Protein AF-A0A7R9WRL8-F1 (afdb_monomer_lite)

Organism: NCBI:txid1486917

Sequence (219 aa):
EHFKKKSDHSASSNGTKSRSLVPKNASTKFIIVFFVMLACMMLVVNLAMLQPLEHALGLQPSSSSQKQQQQQQEQQKHVSRMTEEEGREHIKSIFKDADVELTAEMMDELPTWEQIQTIVGDGPRIYGLDRCQAFQDSVPPIERMLGSAGMFNTGTNLVTHLLKRNCEIPERRAKYGEGATKEQYGMRWQVPWGKHTPAKFRLQHHTEKASAIKKEYLM

pLDDT: mean 84.38, std 14.98, range [40.81, 97.81]

Foldseek 3Di:
DDDDDDDDDDDDDDDDDDDDDDPPDPPVVVVVVVVVVVVVVVVVVVVVVVVVVCVVVVVDPPPVNVVVVVVVVVVVVVVVVVVQLVQCVVVVVVCVVVVHDADPVNSVVDGGPVVVCVPPNPDDDDPCPVVPVVLPVVPDLQLAADAAADAPPPCSQVVLVCCLVPDFRVVLCVVPDDPDHSVSRRRDHHQQQGRNDDPVCLLVHGDPVNPPRDSVSDD

Radius of gyration: 32.67 Å; chains: 1; bounding box: 80×49×71 Å

Structure (mmCIF, N/CA/C/O backbone):
data_AF-A0A7R9WRL8-F1
#
_entry.id   AF-A0A7R9WRL8-F1
#
loop_
_atom_site.group_PDB
_atom_site.id
_atom_site.type_symbol
_atom_site.label_atom_id
_atom_site.label_alt_id
_atom_site.label_comp_id
_atom_site.label_asym_id
_atom_site.label_entity_id
_atom_site.label_seq_id
_atom_site.pdbx_PDB_ins_code
_atom_site.Cartn_x
_atom_site.Cartn_y
_atom_site.Cartn_z
_atom_site.occupancy
_atom_site.B_iso_or_equiv
_atom_site.auth_seq_id
_atom_site.auth_comp_id
_atom_site.auth_asym_id
_atom_site.auth_atom_id
_atom_site.pdbx_PDB_model_num
ATOM 1 N N . GLU A 1 1 ? 30.457 34.041 -21.728 1.00 46.97 1 GLU A N 1
ATOM 2 C CA . GLU A 1 1 ? 29.506 33.982 -22.861 1.00 46.97 1 GLU A CA 1
ATOM 3 C C . GLU A 1 1 ? 28.259 33.230 -22.394 1.00 46.97 1 GLU A C 1
ATOM 5 O O . GLU A 1 1 ? 28.281 32.023 -22.254 1.00 46.97 1 GLU A O 1
ATOM 10 N N . HIS A 1 2 ? 27.310 33.871 -21.717 1.00 48.16 2 HIS A N 1
ATOM 11 C CA . HIS A 1 2 ? 26.178 34.610 -22.286 1.00 48.16 2 HIS A CA 1
ATOM 12 C C . HIS A 1 2 ? 25.415 33.844 -23.378 1.00 48.16 2 HIS A C 1
ATOM 14 O O . HIS A 1 2 ? 25.746 33.964 -24.544 1.00 48.16 2 HIS A O 1
ATOM 20 N N . PHE A 1 3 ? 24.332 33.155 -22.998 1.00 48.41 3 PHE A N 1
ATOM 21 C CA . PHE A 1 3 ? 23.069 33.273 -23.732 1.00 48.41 3 PHE A CA 1
ATOM 22 C C . PHE A 1 3 ? 21.874 33.048 -22.797 1.00 48.41 3 PHE A C 1
ATOM 24 O O . PHE A 1 3 ? 21.595 31.955 -22.313 1.00 48.41 3 PHE A O 1
ATOM 31 N N . LYS A 1 4 ? 21.195 34.159 -22.516 1.00 54.44 4 LYS A N 1
ATOM 32 C CA . LYS A 1 4 ? 19.939 34.291 -21.785 1.00 54.44 4 LYS A CA 1
ATOM 33 C C . LYS A 1 4 ? 18.879 34.528 -22.858 1.00 54.44 4 LYS A C 1
ATOM 35 O O . LYS A 1 4 ? 19.004 35.493 -23.605 1.00 54.44 4 LYS A O 1
ATOM 40 N N . LYS A 1 5 ? 17.846 33.689 -22.951 1.00 55.25 5 LYS A N 1
ATOM 41 C CA . LYS A 1 5 ? 16.652 34.006 -23.747 1.00 55.25 5 LYS A CA 1
ATOM 42 C C . LYS A 1 5 ? 15.402 33.571 -22.989 1.00 55.25 5 LYS A C 1
ATOM 44 O O . LYS A 1 5 ? 14.999 32.416 -23.019 1.00 55.25 5 LYS A O 1
ATOM 49 N N . LYS A 1 6 ? 14.846 34.536 -22.253 1.00 51.19 6 LYS A N 1
ATOM 50 C CA . 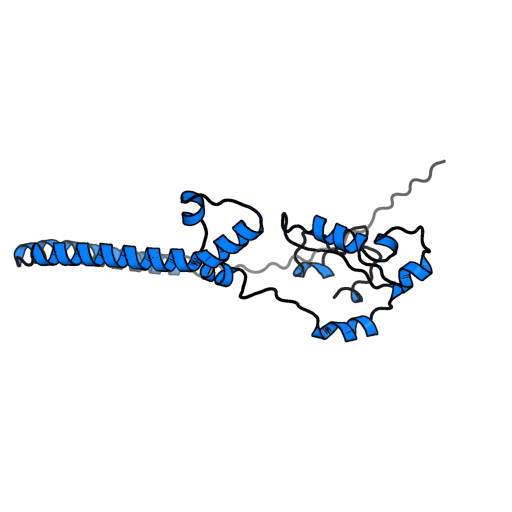LYS A 1 6 ? 13.420 34.608 -21.929 1.00 51.19 6 LYS A CA 1
ATOM 51 C C . LYS A 1 6 ? 12.693 35.021 -23.210 1.00 51.19 6 LYS A C 1
ATOM 53 O O . LYS A 1 6 ? 13.152 35.948 -23.876 1.00 51.19 6 LYS A O 1
ATOM 58 N N . SER A 1 7 ? 11.568 34.389 -23.511 1.00 56.84 7 SER A N 1
ATOM 59 C CA . SER A 1 7 ? 10.537 34.982 -24.360 1.00 56.84 7 SER A CA 1
ATOM 60 C C . SER A 1 7 ? 9.171 34.644 -23.783 1.00 56.84 7 SER A C 1
ATOM 62 O O . SER A 1 7 ? 8.830 33.472 -23.625 1.00 56.84 7 SER A O 1
ATOM 64 N N . ASP A 1 8 ? 8.460 35.712 -23.450 1.00 57.41 8 ASP A N 1
ATOM 65 C CA . ASP A 1 8 ? 7.069 35.777 -23.029 1.00 57.41 8 ASP A CA 1
ATOM 66 C C . ASP A 1 8 ? 6.099 35.536 -24.209 1.00 57.41 8 ASP A C 1
ATOM 68 O O . ASP A 1 8 ? 6.524 35.336 -25.348 1.00 57.41 8 ASP A O 1
ATOM 72 N N . HIS A 1 9 ? 4.799 35.651 -23.902 1.00 42.88 9 HIS A N 1
ATOM 73 C CA . HIS A 1 9 ? 3.587 35.416 -24.710 1.00 42.88 9 HIS A CA 1
ATOM 74 C C . HIS A 1 9 ? 3.067 33.969 -24.618 1.00 42.88 9 HIS A C 1
ATOM 76 O O . HIS A 1 9 ? 3.809 33.014 -24.765 1.00 42.88 9 HIS A O 1
ATOM 82 N N . SER A 1 10 ? 1.794 33.699 -24.333 1.00 48.06 10 SER A N 1
ATOM 83 C CA . SER A 1 10 ? 0.589 34.408 -24.749 1.00 48.06 10 SER A CA 1
ATOM 84 C C . SER A 1 10 ? -0.550 34.192 -23.745 1.00 48.06 10 SER A C 1
ATOM 86 O O . SER A 1 10 ? -0.727 33.104 -23.197 1.00 48.06 10 SER A O 1
ATOM 88 N N . ALA A 1 11 ? -1.327 35.253 -23.542 1.00 48.84 11 ALA A N 1
ATOM 89 C CA . ALA A 1 11 ? -2.620 35.239 -22.886 1.00 48.84 11 ALA A CA 1
ATOM 90 C C . ALA A 1 11 ? -3.639 34.438 -23.716 1.00 48.84 11 ALA A C 1
ATOM 92 O O . ALA A 1 11 ? -3.704 34.578 -24.936 1.00 48.84 11 ALA A O 1
ATOM 93 N N . SER A 1 12 ? -4.481 33.647 -23.050 1.00 48.25 12 SER A N 1
ATOM 94 C CA . SER A 1 12 ? -5.697 33.095 -23.648 1.00 48.25 12 SER A CA 1
ATOM 95 C C . SER A 1 12 ? -6.885 33.304 -22.717 1.00 48.25 12 SER A C 1
ATOM 97 O O . SER A 1 12 ? -6.787 33.213 -21.494 1.00 48.25 12 SER A O 1
ATOM 99 N N . SER A 1 13 ? -7.977 33.682 -23.361 1.00 46.12 13 SER A N 1
ATOM 100 C CA . SER A 1 13 ? -9.161 34.376 -22.888 1.00 46.12 13 SER A CA 1
ATOM 101 C C . SER A 1 13 ? -10.143 33.530 -22.081 1.00 46.12 13 SER A C 1
ATOM 103 O O . SER A 1 13 ? -10.464 32.405 -22.451 1.00 46.12 13 SER A O 1
ATOM 105 N N . ASN A 1 14 ? -10.710 34.178 -21.061 1.00 44.25 14 ASN A N 1
ATOM 106 C CA . ASN A 1 14 ? -12.135 34.263 -20.717 1.00 44.25 14 ASN A CA 1
ATOM 107 C C . ASN A 1 14 ? -13.061 33.097 -21.108 1.00 44.25 14 ASN A C 1
ATOM 109 O O . ASN A 1 14 ? -13.450 32.933 -22.261 1.00 44.25 14 ASN A O 1
ATOM 113 N N . GLY A 1 15 ? -13.564 32.418 -20.076 1.00 40.81 15 GLY A N 1
ATOM 114 C CA . GLY A 1 15 ? -14.696 31.496 -20.153 1.00 40.81 15 GLY A CA 1
ATOM 115 C C . GLY A 1 15 ? -15.457 31.430 -18.829 1.00 40.81 15 GLY A C 1
ATOM 116 O O . GLY A 1 15 ? -15.646 30.352 -18.270 1.00 40.81 15 GLY A O 1
ATOM 117 N N . THR A 1 16 ? -15.855 32.580 -18.286 1.00 44.59 16 THR A N 1
ATOM 118 C CA . THR A 1 16 ? -16.633 32.682 -17.044 1.00 44.59 16 THR A CA 1
ATOM 119 C C . THR A 1 16 ? -18.069 32.209 -17.296 1.00 44.59 16 THR A C 1
ATOM 121 O O . THR A 1 16 ? -18.926 32.966 -17.744 1.00 44.59 16 THR A O 1
ATOM 124 N N . LYS A 1 17 ? -18.356 30.929 -17.030 1.00 51.50 17 LYS A N 1
ATOM 125 C CA . LYS A 1 17 ? -19.733 30.418 -16.961 1.00 51.50 17 LYS A CA 1
ATOM 126 C C . LYS A 1 17 ? -20.375 30.885 -15.653 1.00 51.50 17 LYS A C 1
ATOM 128 O O . LYS A 1 17 ? -20.216 30.248 -14.614 1.00 51.50 17 LYS A O 1
ATOM 133 N N . SER A 1 18 ? -21.134 31.975 -15.724 1.00 49.03 18 SER A N 1
ATOM 134 C CA . SER A 1 18 ? -22.069 32.394 -14.678 1.00 49.03 18 SER A CA 1
ATOM 135 C C . SER A 1 18 ? -23.151 31.326 -14.488 1.00 49.03 18 SER A C 1
ATOM 137 O O . SER A 1 18 ? -24.123 31.257 -15.239 1.00 49.03 18 SER A O 1
ATOM 139 N N . ARG A 1 19 ? -22.980 30.460 -13.483 1.00 50.03 19 ARG A N 1
ATOM 140 C CA . ARG A 1 19 ? -24.066 29.625 -12.961 1.00 50.03 19 ARG A CA 1
ATOM 141 C C . ARG A 1 19 ? -24.971 30.504 -12.102 1.00 50.03 19 ARG A C 1
ATOM 143 O O . ARG A 1 19 ? -24.583 30.943 -11.027 1.00 50.03 19 ARG A O 1
ATOM 150 N N . SER A 1 20 ? -26.178 30.731 -12.609 1.00 50.38 20 SER A N 1
ATOM 151 C CA . SER A 1 20 ? -27.335 31.229 -11.868 1.00 50.38 20 SER A CA 1
ATOM 152 C C . SER A 1 20 ? -27.534 30.397 -10.592 1.00 50.38 20 SER A C 1
ATOM 154 O O . SER A 1 20 ? -27.943 29.236 -10.640 1.00 50.38 20 SER A O 1
ATOM 156 N N . LEU A 1 21 ? -27.189 30.986 -9.446 1.00 50.50 21 LEU A N 1
ATOM 157 C CA . LEU A 1 21 ? -27.585 30.509 -8.127 1.00 50.50 21 LEU A CA 1
ATOM 158 C C . LEU A 1 21 ? -29.021 30.971 -7.906 1.00 50.50 21 LEU A C 1
ATOM 160 O O . LEU A 1 21 ? -29.264 32.125 -7.571 1.00 50.50 21 LEU A O 1
ATOM 164 N N . VAL A 1 22 ? -29.977 30.074 -8.128 1.00 55.06 22 VAL A N 1
ATOM 165 C CA . VAL A 1 22 ? -31.355 30.277 -7.683 1.00 55.06 22 VAL A CA 1
ATOM 166 C C . VAL A 1 22 ? -31.378 30.051 -6.163 1.00 55.06 22 VAL A C 1
ATOM 168 O O . VAL A 1 22 ? -31.132 28.918 -5.737 1.00 55.06 22 VAL A O 1
ATOM 171 N N . PRO A 1 23 ? -31.671 31.062 -5.321 1.00 54.72 23 PRO A N 1
ATOM 172 C CA . PRO A 1 23 ? -31.839 30.861 -3.888 1.00 54.72 23 PRO A CA 1
ATOM 173 C C . PRO A 1 23 ? -33.187 30.176 -3.641 1.00 54.72 23 PRO A C 1
ATOM 175 O O . PRO A 1 23 ? -34.214 30.810 -3.417 1.00 54.72 23 PRO A O 1
ATOM 178 N N . LYS A 1 24 ? -33.199 28.846 -3.721 1.00 59.94 24 LYS A N 1
ATOM 179 C CA . LYS A 1 24 ? -34.340 28.030 -3.312 1.00 59.94 24 LYS A CA 1
ATOM 180 C C . LYS A 1 24 ? -34.192 27.666 -1.831 1.00 59.94 24 LYS A C 1
ATOM 182 O O . LYS A 1 24 ? -33.264 26.962 -1.442 1.00 59.94 24 LYS A O 1
ATOM 187 N N . ASN A 1 25 ? -35.184 28.085 -1.043 1.00 61.09 25 ASN A N 1
ATOM 188 C CA . ASN A 1 25 ? -35.667 27.380 0.154 1.00 61.09 25 ASN A CA 1
ATOM 189 C C . ASN A 1 25 ? -35.013 27.715 1.511 1.00 61.09 25 ASN A C 1
ATOM 191 O O . ASN A 1 25 ? -34.886 26.833 2.360 1.00 61.09 25 ASN A O 1
ATOM 195 N N . ALA A 1 26 ? -34.662 28.977 1.779 1.00 60.22 26 ALA A N 1
ATOM 196 C CA . ALA A 1 26 ? -34.347 29.393 3.156 1.00 60.22 26 ALA A CA 1
ATOM 197 C C . ALA A 1 26 ? -35.594 29.369 4.072 1.00 60.22 26 ALA A C 1
ATOM 199 O O . ALA A 1 26 ? -35.508 28.966 5.228 1.00 60.22 26 ALA A O 1
ATOM 200 N N . SER A 1 27 ? -36.774 29.713 3.538 1.00 68.56 27 SER A N 1
ATOM 201 C CA . SER A 1 27 ? -38.023 29.794 4.315 1.00 68.56 27 SER A CA 1
ATOM 202 C C . SER A 1 27 ? -38.575 28.418 4.734 1.00 68.56 27 SER A C 1
ATOM 204 O O . SER A 1 27 ? -38.989 28.240 5.877 1.00 68.56 27 SER A O 1
ATOM 206 N N . THR A 1 28 ? -38.488 27.398 3.873 1.00 70.31 28 THR A N 1
ATOM 207 C CA . THR A 1 28 ? -39.015 26.052 4.174 1.00 70.31 28 THR A CA 1
ATOM 208 C C . THR A 1 28 ? -38.240 25.345 5.289 1.00 70.31 28 THR A C 1
ATOM 210 O O . THR A 1 28 ? -38.829 24.622 6.088 1.00 70.31 28 THR A O 1
ATOM 213 N N . LYS A 1 29 ? -36.924 25.582 5.395 1.00 77.56 29 LYS A N 1
ATOM 214 C CA . LYS A 1 29 ? -36.101 25.003 6.470 1.00 77.56 29 LYS A CA 1
ATOM 215 C C . LYS A 1 29 ? -36.475 25.560 7.845 1.00 77.56 29 LYS A C 1
ATOM 217 O O . LYS A 1 29 ? -36.471 24.813 8.816 1.00 77.56 29 LYS A O 1
ATOM 222 N N . PHE A 1 30 ? -36.847 26.837 7.917 1.00 81.62 30 PHE A N 1
ATOM 223 C CA . PHE A 1 30 ? -37.228 27.483 9.174 1.00 81.62 30 PHE A CA 1
ATOM 224 C C . PHE A 1 30 ? -38.549 26.931 9.726 1.00 81.62 30 PHE A C 1
ATOM 226 O O . PHE A 1 30 ? -38.667 26.674 10.921 1.00 81.62 30 PHE A O 1
ATOM 233 N N . ILE A 1 31 ? -39.512 26.670 8.837 1.00 84.62 31 ILE A N 1
ATOM 234 C CA . ILE A 1 31 ? -40.813 26.097 9.200 1.00 84.62 31 ILE A CA 1
ATOM 235 C C . ILE A 1 31 ? -40.644 24.678 9.764 1.00 84.62 31 ILE A C 1
ATOM 237 O O . ILE A 1 31 ? -41.202 24.368 10.813 1.00 84.62 31 ILE A O 1
ATOM 241 N N . ILE A 1 32 ? -39.826 23.832 9.127 1.00 86.69 32 ILE A N 1
ATOM 242 C CA . ILE A 1 32 ? -39.592 22.455 9.597 1.00 86.69 32 ILE A CA 1
ATOM 243 C C . ILE A 1 32 ? -38.929 22.448 10.982 1.00 86.69 32 ILE A C 1
ATOM 245 O O . ILE A 1 32 ? -39.381 21.725 11.867 1.00 86.69 32 ILE A O 1
ATOM 249 N N . VAL A 1 33 ? -37.903 23.277 11.203 1.00 88.50 33 VAL A N 1
ATOM 250 C CA . VAL A 1 33 ? -37.220 23.360 12.508 1.00 88.50 33 VAL A CA 1
ATOM 251 C C . VAL A 1 33 ? -38.177 23.831 13.606 1.00 88.50 33 VAL A C 1
ATOM 253 O O . VAL A 1 33 ? -38.160 23.279 14.705 1.00 88.50 33 VAL A O 1
ATOM 256 N N . PHE A 1 34 ? -39.053 24.794 13.310 1.00 91.88 34 PHE A N 1
ATOM 257 C CA . PHE A 1 34 ? -40.043 25.277 14.271 1.00 91.88 34 PHE A CA 1
ATOM 258 C C . PHE A 1 34 ? -41.031 24.180 14.695 1.00 91.88 34 PHE A C 1
ATOM 260 O O . PHE A 1 34 ? -41.256 23.993 15.890 1.00 91.88 34 PHE A O 1
ATOM 267 N N . PHE A 1 35 ? -41.570 23.403 13.748 1.00 93.25 35 PHE A N 1
ATOM 268 C CA . PHE A 1 35 ? -42.486 22.303 14.075 1.00 93.25 35 PHE A CA 1
ATOM 269 C C . PHE A 1 35 ? -41.808 21.172 14.856 1.00 93.25 35 PHE A C 1
ATOM 271 O O . PHE A 1 35 ? -42.419 20.631 15.775 1.00 93.25 35 PHE A O 1
ATOM 278 N N . VAL A 1 36 ? -40.546 20.847 14.553 1.00 93.88 36 VAL A N 1
ATOM 279 C CA . VAL A 1 36 ? -39.781 19.850 15.324 1.00 93.88 36 VAL A CA 1
ATOM 280 C C . VAL A 1 36 ? -39.561 20.326 16.762 1.00 93.88 36 VAL A C 1
ATOM 282 O O . VAL A 1 36 ? -39.787 19.565 17.698 1.00 93.88 36 VAL A O 1
ATOM 285 N N . MET A 1 37 ? -39.196 21.595 16.960 1.00 93.69 37 MET A N 1
ATOM 286 C CA . MET A 1 37 ? -39.016 22.165 18.301 1.00 93.69 37 MET A CA 1
ATOM 287 C C . MET A 1 37 ? -40.327 22.205 19.094 1.00 93.69 37 MET A C 1
ATOM 289 O O . MET A 1 37 ? -40.334 21.874 20.279 1.00 93.69 37 MET A O 1
ATOM 293 N N . LEU A 1 38 ? -41.442 22.559 18.445 1.00 95.00 38 LEU A N 1
ATOM 294 C CA . LEU A 1 38 ? -42.766 22.560 19.068 1.00 95.00 38 LEU A CA 1
ATOM 295 C C . LEU A 1 38 ? -43.202 21.141 19.468 1.00 95.00 38 LEU A C 1
ATOM 297 O O . LEU A 1 38 ? -43.709 20.941 20.571 1.00 95.00 38 LEU A O 1
ATOM 301 N N . ALA A 1 39 ? -42.965 20.152 18.602 1.00 94.94 39 ALA A N 1
ATOM 302 C CA . ALA A 1 39 ? -43.247 18.751 18.896 1.00 94.94 39 ALA A CA 1
ATOM 303 C C . ALA A 1 39 ? -42.402 18.246 20.075 1.00 94.94 39 ALA A C 1
ATOM 305 O O . ALA A 1 39 ? -42.955 17.645 20.992 1.00 94.94 39 ALA A O 1
ATOM 306 N N . CYS A 1 40 ? -41.100 18.555 20.110 1.00 93.75 40 CYS A N 1
ATOM 307 C CA . CYS A 1 40 ? -40.235 18.221 21.244 1.00 93.75 40 CYS A CA 1
ATOM 308 C C . CYS A 1 40 ? -40.711 18.878 22.547 1.00 93.75 40 CYS A C 1
ATOM 310 O O . CYS A 1 40 ? -40.769 18.207 23.572 1.00 93.75 40 CYS A O 1
ATOM 312 N N . MET A 1 41 ? -41.104 20.155 22.515 1.00 94.06 41 MET A N 1
ATOM 313 C CA . MET A 1 41 ? -41.663 20.855 23.680 1.00 94.06 41 MET A CA 1
ATOM 314 C C . MET A 1 41 ? -42.934 20.173 24.199 1.00 94.06 41 MET A C 1
ATOM 316 O O . MET A 1 41 ? -43.037 19.906 25.393 1.00 94.06 41 MET A O 1
ATOM 320 N N . MET A 1 42 ? -43.871 19.824 23.314 1.00 92.44 42 MET A N 1
ATOM 321 C CA . MET A 1 42 ? -45.090 19.102 23.701 1.00 92.44 42 MET A CA 1
ATOM 322 C C . MET A 1 42 ? -44.783 17.717 24.283 1.00 92.44 42 MET A C 1
ATOM 324 O O . MET A 1 42 ? -45.440 17.286 25.227 1.00 92.44 42 MET A O 1
ATOM 328 N N . LEU A 1 43 ? -43.769 17.028 23.759 1.00 91.88 43 LEU A N 1
ATOM 329 C CA . LEU A 1 43 ? -43.342 15.720 24.255 1.00 91.88 43 LEU A CA 1
ATOM 330 C C . LEU A 1 43 ? -42.728 15.828 25.658 1.00 91.88 43 LEU A C 1
ATOM 332 O O . LEU A 1 43 ? -43.073 15.041 26.534 1.00 91.88 43 LEU A O 1
ATOM 336 N N . VAL A 1 44 ? -41.897 16.848 25.902 1.00 90.88 44 VAL A N 1
ATOM 337 C CA . VAL A 1 44 ? -41.320 17.134 27.226 1.00 90.88 44 VAL A CA 1
ATOM 338 C C . VAL A 1 44 ? -42.404 17.517 28.234 1.00 90.88 44 VAL A C 1
ATOM 340 O O . VAL A 1 44 ? -42.386 17.014 29.353 1.00 90.88 44 VAL A O 1
ATOM 343 N N . VAL A 1 45 ? -43.376 18.350 27.849 1.00 90.75 45 VAL A N 1
ATOM 344 C CA . VAL A 1 45 ? -44.496 18.731 28.728 1.00 90.75 45 VAL A CA 1
ATOM 345 C C . VAL A 1 45 ? -45.377 17.524 29.058 1.00 90.75 45 VAL A C 1
ATOM 347 O O . VAL A 1 45 ? -45.724 17.330 30.221 1.00 90.75 45 VAL A O 1
ATOM 350 N N . ASN A 1 46 ? -45.691 16.677 28.073 1.00 85.75 46 ASN A N 1
ATOM 351 C CA . ASN A 1 46 ? -46.445 15.445 28.312 1.00 85.75 46 ASN A CA 1
ATOM 352 C C . ASN A 1 46 ? -45.679 14.470 29.221 1.00 85.75 46 ASN A C 1
ATOM 354 O O . ASN A 1 46 ? -46.273 13.915 30.139 1.00 85.75 46 ASN A O 1
ATOM 358 N N . LEU A 1 47 ? -44.365 14.302 29.030 1.00 84.44 47 LEU A N 1
ATOM 359 C CA . LEU A 1 47 ? -43.525 13.482 29.913 1.00 84.44 47 LEU A CA 1
ATOM 360 C C . LEU A 1 47 ? -43.479 14.040 31.344 1.00 84.44 47 LEU A C 1
ATOM 362 O O . LEU A 1 47 ? -43.634 13.284 32.300 1.00 84.44 47 LEU A O 1
ATOM 366 N N . ALA A 1 48 ? -43.336 15.358 31.502 1.00 84.00 48 ALA A N 1
ATOM 367 C CA . ALA A 1 48 ? -43.325 16.012 32.811 1.00 84.00 48 ALA A CA 1
ATOM 368 C C . ALA A 1 48 ? -44.678 15.909 33.538 1.00 84.00 48 ALA A C 1
ATOM 370 O O . ALA A 1 48 ? -44.713 15.844 34.763 1.00 84.00 48 ALA A O 1
ATOM 371 N N . MET A 1 49 ? -45.790 15.852 32.797 1.00 81.94 49 MET A N 1
ATOM 372 C CA . MET A 1 49 ? -47.132 15.626 33.351 1.00 81.94 49 MET A CA 1
ATOM 373 C C . MET A 1 49 ? -47.386 14.164 33.750 1.00 81.94 49 MET A C 1
ATOM 375 O O . MET A 1 49 ? -48.249 13.908 34.588 1.00 81.94 49 MET A O 1
ATOM 379 N N . LEU A 1 50 ? -46.642 13.204 33.192 1.00 75.56 50 LEU A N 1
ATOM 380 C CA . LEU A 1 50 ? -46.791 11.781 33.518 1.00 75.56 50 LEU A CA 1
ATOM 381 C C . LEU A 1 50 ? -46.067 11.388 34.817 1.00 75.56 50 LEU A C 1
ATOM 383 O O . LEU A 1 50 ? -46.569 10.536 35.548 1.00 75.56 50 LEU A O 1
ATOM 387 N N . GLN A 1 51 ? -44.952 12.042 35.164 1.00 69.81 51 GLN A N 1
ATOM 388 C CA . GLN A 1 51 ? -44.181 11.704 36.374 1.00 69.81 51 GLN A CA 1
ATOM 389 C C . GLN A 1 51 ? -44.973 11.836 37.698 1.00 69.81 51 GLN A C 1
ATOM 391 O O . GLN A 1 51 ? -44.863 10.948 38.547 1.00 69.81 51 GLN A O 1
ATOM 396 N N . PRO A 1 52 ? -45.809 12.874 37.916 1.00 74.94 52 PRO A N 1
ATOM 397 C CA . PRO A 1 52 ? -46.643 12.967 39.117 1.00 74.94 52 PRO A CA 1
ATOM 398 C C . PRO A 1 52 ? -47.747 11.902 39.165 1.00 74.94 52 PRO A C 1
ATOM 400 O O . PRO A 1 52 ? -48.158 11.496 40.253 1.00 74.94 52 PRO A O 1
ATOM 403 N N . LEU A 1 53 ? -48.221 11.440 38.001 1.00 68.31 53 LEU A N 1
ATOM 404 C CA . LEU A 1 53 ? -49.284 10.441 37.896 1.00 68.31 53 LEU A CA 1
ATOM 405 C C . LEU A 1 53 ? -48.790 9.054 38.335 1.00 68.31 53 LEU A C 1
ATOM 407 O O . LEU A 1 53 ? -49.495 8.351 39.055 1.00 68.31 53 LEU A O 1
ATOM 411 N N . GLU A 1 54 ? -47.555 8.691 37.977 1.00 67.56 54 GLU A N 1
ATOM 412 C CA . GLU A 1 54 ? -46.910 7.453 38.442 1.00 67.56 54 GLU A CA 1
ATOM 413 C C . GLU A 1 54 ? -46.726 7.444 39.966 1.00 67.56 54 GLU A C 1
ATOM 415 O O . GLU A 1 54 ? -46.967 6.429 40.626 1.00 67.56 54 GLU A O 1
ATOM 420 N N . HIS A 1 55 ? -46.382 8.600 40.542 1.00 68.69 55 HIS A N 1
ATOM 421 C CA . HIS A 1 55 ? -46.240 8.760 41.987 1.00 68.69 55 HIS A CA 1
ATOM 422 C C . HIS A 1 55 ? -47.588 8.683 42.727 1.00 68.69 55 HIS A C 1
ATOM 424 O O . HIS A 1 55 ? -47.655 8.113 43.816 1.00 68.69 55 HIS A O 1
ATOM 430 N N . ALA A 1 56 ? -48.662 9.218 42.134 1.00 75.31 56 ALA A N 1
ATOM 431 C CA . ALA A 1 56 ? -50.014 9.172 42.693 1.00 75.31 56 ALA A CA 1
ATOM 432 C C . ALA A 1 56 ? -50.652 7.772 42.618 1.00 75.31 56 ALA A C 1
ATOM 434 O O . ALA A 1 56 ? -51.450 7.415 43.482 1.00 75.31 56 ALA A O 1
ATOM 435 N N . LEU A 1 57 ? -50.283 6.966 41.616 1.00 78.00 57 LEU A N 1
ATOM 436 C CA . LEU A 1 57 ? -50.772 5.593 41.446 1.00 78.00 57 LEU A CA 1
ATOM 437 C C . LEU A 1 57 ? -50.038 4.563 42.321 1.00 78.00 57 LEU A C 1
ATOM 439 O O . LEU A 1 57 ? -50.400 3.388 42.304 1.00 78.00 57 LEU A O 1
ATOM 443 N N . GLY A 1 58 ? -49.019 4.972 43.087 1.00 60.12 58 GLY A N 1
ATOM 444 C CA . GLY A 1 58 ? -48.295 4.073 43.991 1.00 60.12 58 GLY A CA 1
ATOM 445 C C . GLY A 1 58 ? -47.523 2.960 43.274 1.00 60.12 58 GLY A C 1
ATOM 446 O O . GLY A 1 58 ? -47.140 1.977 43.906 1.00 60.12 58 GLY A O 1
ATOM 447 N N . LEU A 1 59 ? -47.263 3.112 41.972 1.00 63.47 59 LEU A N 1
ATOM 448 C CA . LEU A 1 59 ? -46.483 2.179 41.156 1.00 63.47 59 LEU A CA 1
ATOM 449 C C . LEU A 1 59 ? -44.978 2.366 41.397 1.00 63.47 59 LEU A C 1
ATOM 451 O O . LEU A 1 59 ? -44.195 2.447 40.453 1.00 63.47 59 LEU A O 1
ATOM 455 N N . GLN A 1 60 ? -44.543 2.455 42.658 1.00 60.84 60 GLN A N 1
ATOM 456 C CA . GLN A 1 60 ? -43.112 2.368 42.920 1.00 60.84 60 GLN A CA 1
ATOM 457 C C . GLN A 1 60 ? -42.660 0.940 42.603 1.00 60.84 60 GLN A C 1
ATOM 459 O O . GLN A 1 60 ? -43.243 -0.010 43.138 1.00 60.84 60 GLN A O 1
ATOM 464 N N . PRO A 1 61 ? -41.646 0.757 41.737 1.00 59.19 61 PRO A N 1
ATOM 465 C CA . PRO A 1 61 ? -41.079 -0.559 41.510 1.00 59.19 61 PRO A CA 1
ATOM 466 C C . PRO A 1 61 ? -40.652 -1.105 42.867 1.00 59.19 61 PRO A C 1
ATOM 468 O O . PRO A 1 61 ? -39.914 -0.454 43.609 1.00 59.19 61 PRO A O 1
ATOM 471 N N . SER A 1 62 ? -41.173 -2.279 43.217 1.00 62.66 62 SER A N 1
ATOM 472 C CA . SER A 1 62 ? -40.858 -2.914 44.489 1.00 62.66 62 SER A CA 1
ATOM 473 C C . SER A 1 62 ? -39.339 -2.989 44.658 1.00 62.66 62 SER A C 1
ATOM 475 O O . SER A 1 62 ? -38.601 -3.203 43.692 1.00 62.66 62 SER A O 1
ATOM 477 N N . SER A 1 63 ? -38.849 -2.858 45.889 1.00 65.06 63 SER A N 1
ATOM 478 C CA . SER A 1 63 ? -37.416 -2.994 46.193 1.00 65.06 63 SER A CA 1
ATOM 479 C C . SER A 1 63 ? -36.827 -4.326 45.694 1.00 65.06 63 SER A C 1
ATOM 481 O O . SER A 1 63 ? -35.631 -4.418 45.415 1.00 65.06 63 SER A O 1
ATOM 483 N N . SER A 1 64 ? -37.672 -5.348 45.517 1.00 69.56 64 SER A N 1
ATOM 484 C CA . SER A 1 64 ? -37.330 -6.602 44.843 1.00 69.56 64 SER A CA 1
ATOM 485 C C . SER A 1 64 ? -37.088 -6.437 43.337 1.00 69.56 64 SER A C 1
ATOM 487 O O . SER A 1 64 ? -36.099 -6.965 42.838 1.00 69.56 64 SER A O 1
ATOM 489 N N . SER A 1 65 ? -37.913 -5.663 42.628 1.00 69.19 65 SER A N 1
ATOM 490 C CA . SER A 1 65 ? -37.766 -5.400 41.188 1.00 69.19 65 SER A CA 1
ATOM 491 C C . SER A 1 65 ? -36.520 -4.564 40.877 1.00 69.19 65 SER A C 1
ATOM 493 O O . SER A 1 65 ? -35.825 -4.841 39.902 1.00 69.19 65 SER A O 1
ATOM 495 N N . GLN A 1 66 ? -36.176 -3.595 41.735 1.00 73.50 66 GLN A N 1
ATOM 496 C CA . GLN A 1 66 ? -34.945 -2.804 41.584 1.00 73.50 66 GLN A CA 1
ATOM 497 C C . GLN A 1 66 ? -33.679 -3.649 41.782 1.00 73.50 66 GLN A C 1
ATOM 499 O O . GLN A 1 66 ? -32.755 -3.567 40.974 1.00 73.50 66 GLN A O 1
ATOM 504 N N . LYS A 1 67 ? -33.645 -4.518 42.804 1.00 75.50 67 LYS A N 1
ATOM 505 C CA . LYS A 1 67 ? -32.520 -5.451 43.005 1.00 75.50 67 LYS A CA 1
ATOM 506 C C . LYS A 1 67 ? -32.359 -6.418 41.834 1.00 75.50 67 LYS A C 1
ATOM 508 O O . LYS A 1 67 ? -31.236 -6.704 41.431 1.00 75.50 67 LYS A O 1
ATOM 513 N N . GLN A 1 68 ? -33.469 -6.890 41.274 1.00 77.62 68 GLN A N 1
ATOM 514 C CA . GLN A 1 68 ? -33.453 -7.815 40.145 1.00 77.62 68 GLN A CA 1
ATOM 515 C C . GLN A 1 68 ? -32.958 -7.138 38.856 1.00 77.62 68 GLN A C 1
ATOM 517 O O . GLN A 1 68 ? -32.161 -7.728 38.129 1.00 77.62 68 GLN A O 1
ATOM 522 N N . GLN A 1 69 ? -33.344 -5.880 38.608 1.00 76.38 69 GLN A N 1
ATOM 523 C CA . GLN A 1 69 ? -32.811 -5.085 37.493 1.00 76.38 69 GLN A CA 1
ATOM 524 C C . GLN A 1 69 ? -31.313 -4.799 37.643 1.00 76.38 69 GLN A C 1
ATOM 526 O O . GLN A 1 69 ? -30.572 -4.919 36.669 1.00 76.38 69 GLN A O 1
ATOM 531 N N . GLN A 1 70 ? -30.846 -4.474 38.851 1.00 80.50 70 GLN A N 1
ATOM 532 C CA . GLN A 1 70 ? -29.429 -4.201 39.096 1.00 80.50 70 GLN A CA 1
ATOM 533 C C . GLN A 1 70 ? -28.559 -5.453 38.883 1.00 80.50 70 GLN A C 1
ATOM 535 O O . GLN A 1 70 ? -27.536 -5.383 38.206 1.00 80.50 70 GLN A O 1
ATOM 540 N N . GLN A 1 71 ? -29.011 -6.622 39.354 1.00 80.44 71 GLN A N 1
ATOM 541 C CA . GLN A 1 71 ? -28.329 -7.899 39.103 1.00 80.44 71 GLN A CA 1
ATOM 542 C C . GLN A 1 71 ? -28.289 -8.273 37.616 1.00 80.44 71 GLN A C 1
ATOM 544 O O . GLN A 1 71 ? -27.270 -8.763 37.129 1.00 80.44 71 GLN A O 1
ATOM 549 N N . GLN A 1 72 ? -29.378 -8.033 36.879 1.00 77.81 72 GLN A N 1
ATOM 550 C CA . GLN A 1 72 ? -29.414 -8.287 35.437 1.00 77.81 72 GLN A CA 1
ATOM 551 C C . GLN A 1 72 ? -28.450 -7.376 34.672 1.00 77.81 72 GLN A C 1
ATOM 553 O O . GLN A 1 72 ? -27.770 -7.845 33.761 1.00 77.81 72 GLN A O 1
ATOM 558 N N . GLN A 1 73 ? -28.338 -6.102 35.058 1.00 81.25 73 GLN A N 1
ATOM 559 C CA . GLN A 1 73 ? -27.383 -5.173 34.448 1.00 81.25 73 GLN A CA 1
ATOM 560 C C . GLN A 1 73 ? -25.927 -5.583 34.707 1.00 81.25 73 GLN A C 1
ATOM 562 O O . GLN A 1 73 ? -25.109 -5.534 33.789 1.00 81.25 73 GLN A O 1
ATOM 567 N N . GLU A 1 74 ? -25.593 -6.031 35.920 1.00 82.00 74 GLU A N 1
ATOM 568 C CA . GLU A 1 74 ? -24.245 -6.522 36.238 1.00 82.00 74 GLU A CA 1
ATOM 569 C C . GLU A 1 74 ? -23.894 -7.791 35.453 1.00 82.00 74 GLU A C 1
ATOM 571 O O . GLU A 1 74 ? -22.800 -7.883 34.892 1.00 82.00 74 GLU A O 1
ATOM 576 N N . GLN A 1 75 ? -24.834 -8.736 35.337 1.00 76.12 75 GLN A N 1
ATOM 577 C CA . GLN A 1 75 ? -24.644 -9.938 34.521 1.00 76.12 75 GLN A CA 1
ATOM 578 C C . GLN A 1 75 ? -24.468 -9.603 33.038 1.00 76.12 75 GLN A C 1
ATOM 580 O O . GLN A 1 75 ? -23.549 -10.118 32.405 1.00 76.12 75 GLN A O 1
ATOM 585 N N . GLN A 1 76 ? -25.293 -8.711 32.482 1.00 72.38 76 GLN A N 1
ATOM 586 C CA . GLN A 1 76 ? -25.159 -8.281 31.087 1.00 72.38 76 GLN A CA 1
ATOM 587 C C . GLN A 1 76 ? -23.818 -7.591 30.829 1.00 72.38 76 GLN A C 1
ATOM 589 O O . GLN A 1 76 ? -23.157 -7.887 29.834 1.00 72.38 76 GLN A O 1
ATOM 594 N N . LYS A 1 77 ? -23.376 -6.723 31.745 1.00 81.06 77 LYS A N 1
ATOM 595 C CA . LYS A 1 77 ? -22.074 -6.058 31.646 1.00 81.06 77 LYS A CA 1
ATOM 596 C C . LYS A 1 77 ? -20.922 -7.063 31.683 1.00 81.06 77 LYS A C 1
ATOM 598 O O . LYS A 1 77 ? -19.976 -6.929 30.912 1.00 81.06 77 LYS A O 1
ATOM 603 N N . HIS A 1 78 ? -21.010 -8.079 32.542 1.00 76.25 78 HIS A N 1
ATOM 604 C CA . HIS A 1 78 ? -20.003 -9.134 32.625 1.00 76.25 78 HIS A CA 1
ATOM 605 C C . HIS A 1 78 ? -19.929 -9.963 31.336 1.00 76.25 78 HIS A C 1
ATOM 607 O O . HIS A 1 78 ? -18.840 -10.173 30.811 1.00 76.25 78 HIS A O 1
ATOM 613 N N . VAL A 1 79 ? -21.077 -10.391 30.797 1.00 74.19 79 VAL A N 1
ATOM 614 C CA . VAL A 1 79 ? -21.136 -11.156 29.539 1.00 74.19 79 VAL A CA 1
ATOM 615 C C . VAL A 1 79 ? -20.579 -10.337 28.375 1.00 74.19 79 VAL A C 1
ATOM 617 O O . VAL A 1 79 ? -19.740 -10.843 27.638 1.00 74.19 79 VAL A O 1
ATOM 620 N N . SER A 1 80 ? -20.967 -9.062 28.253 1.00 79.56 80 SER A N 1
ATOM 621 C CA . SER A 1 80 ? -20.432 -8.167 27.216 1.00 79.56 80 SER A CA 1
ATOM 622 C C . SER A 1 80 ? -18.909 -8.053 27.305 1.00 79.56 80 SER A C 1
ATOM 624 O O . SER A 1 80 ? -18.215 -8.164 26.298 1.00 79.56 80 SER A O 1
ATOM 626 N N . ARG A 1 81 ? -18.367 -7.901 28.520 1.00 74.94 81 ARG A N 1
ATOM 627 C CA . ARG A 1 81 ? -16.917 -7.805 28.727 1.00 74.94 81 ARG A CA 1
ATOM 628 C C . ARG A 1 81 ? -16.190 -9.091 28.332 1.00 74.94 81 ARG A C 1
ATOM 630 O O . ARG A 1 81 ? -15.150 -9.011 27.690 1.00 74.94 81 ARG A O 1
ATOM 637 N N . MET A 1 82 ? -16.753 -10.256 28.663 1.00 70.75 82 MET A N 1
ATOM 638 C CA . MET A 1 82 ? -16.192 -11.547 28.247 1.00 70.75 82 MET A CA 1
ATOM 639 C C . MET A 1 82 ? -16.155 -11.686 26.723 1.00 70.75 82 MET A C 1
ATOM 641 O O . MET A 1 82 ? -15.123 -12.062 26.178 1.00 70.75 82 MET A O 1
ATOM 645 N N . THR A 1 83 ? -17.238 -11.324 26.025 1.00 79.00 83 THR A N 1
ATOM 646 C CA . THR A 1 83 ? -17.277 -11.409 24.555 1.00 79.00 83 THR A CA 1
ATOM 647 C C . THR A 1 83 ? -16.277 -10.468 23.885 1.00 79.00 83 THR A C 1
ATOM 649 O O . THR A 1 83 ? -15.710 -10.798 22.845 1.00 79.00 83 THR A O 1
ATOM 652 N N . GLU A 1 84 ? -16.015 -9.303 24.482 1.00 81.56 84 GLU A N 1
ATOM 653 C CA . GLU A 1 84 ? -14.998 -8.392 23.962 1.00 81.56 84 GLU A CA 1
ATOM 654 C C . GLU A 1 84 ? -13.575 -8.899 24.215 1.00 81.56 84 GLU A C 1
ATOM 656 O O . GLU A 1 84 ? -12.713 -8.735 23.355 1.00 81.56 84 GLU A O 1
ATOM 661 N N . GLU A 1 85 ? -13.315 -9.511 25.373 1.00 83.62 85 GLU A N 1
ATOM 662 C CA . GLU A 1 85 ? -12.015 -10.111 25.692 1.00 83.62 85 GLU A CA 1
ATOM 663 C C . GLU A 1 85 ? -11.697 -11.2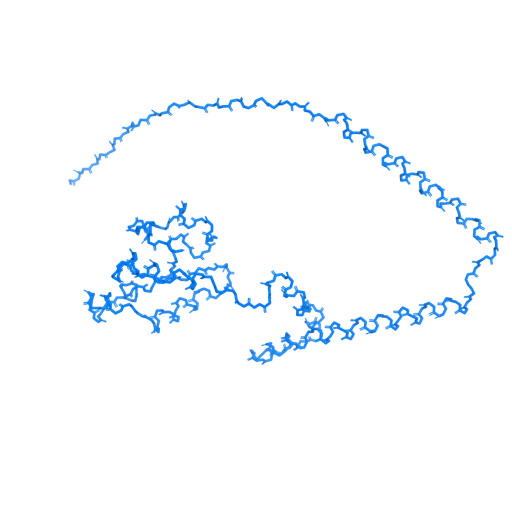66 24.730 1.00 83.62 85 GLU A C 1
ATOM 665 O O . GLU A 1 85 ? -10.641 -11.261 24.097 1.00 83.62 85 GLU A O 1
ATOM 670 N N . GLU A 1 86 ? -12.658 -12.167 24.494 1.00 84.81 86 GLU A N 1
ATOM 671 C CA . GLU A 1 86 ? -12.557 -13.214 23.466 1.00 84.81 86 GLU A CA 1
ATOM 672 C C . GLU A 1 86 ? -12.324 -12.619 22.067 1.00 84.81 86 GLU A C 1
ATOM 674 O O . GLU A 1 86 ? -11.491 -13.106 21.298 1.00 84.81 86 GLU A O 1
ATOM 679 N N . GLY A 1 87 ? -12.992 -11.504 21.755 1.00 88.25 87 GLY A N 1
ATOM 680 C CA . GLY A 1 87 ? -12.819 -10.763 20.506 1.00 88.25 87 GLY A CA 1
ATOM 681 C C . GLY A 1 87 ? -11.439 -10.116 20.318 1.00 88.25 87 GLY A C 1
ATOM 682 O O . GLY A 1 87 ? -11.127 -9.692 19.202 1.00 88.25 87 GLY A O 1
ATOM 683 N N . ARG A 1 88 ? -10.604 -10.032 21.365 1.00 94.62 88 ARG A N 1
ATOM 684 C CA . ARG A 1 88 ? -9.248 -9.446 21.330 1.00 94.62 88 ARG A CA 1
ATOM 685 C C . ARG A 1 88 ? -8.124 -10.486 21.349 1.00 94.62 88 ARG A C 1
ATOM 687 O O . ARG A 1 88 ? -6.972 -10.119 21.115 1.00 94.62 88 ARG A O 1
ATOM 694 N N . GLU A 1 89 ? -8.417 -11.771 21.545 1.00 93.38 89 GLU A N 1
ATOM 695 C CA . GLU A 1 89 ? -7.386 -12.820 21.639 1.00 93.38 89 GLU A CA 1
ATOM 696 C C . GLU A 1 89 ? -6.508 -12.920 20.380 1.00 93.38 89 GLU A C 1
ATOM 698 O O . GLU A 1 89 ? -5.290 -13.073 20.473 1.00 93.38 89 GLU A O 1
ATOM 703 N N . HIS A 1 90 ? -7.086 -12.728 19.189 1.00 92.56 90 HIS A N 1
ATOM 704 C CA . HIS A 1 90 ? -6.305 -12.703 17.947 1.00 92.56 90 HIS A CA 1
ATOM 705 C C . HIS A 1 90 ? -5.330 -11.515 17.878 1.00 92.56 90 HIS A C 1
ATOM 707 O O . HIS A 1 90 ? -4.216 -11.628 17.371 1.00 92.56 90 HIS A O 1
ATOM 713 N N . ILE A 1 91 ? -5.722 -10.359 18.413 1.00 93.94 91 ILE A N 1
ATOM 714 C CA . ILE A 1 91 ? -4.862 -9.171 18.438 1.00 93.94 91 ILE A CA 1
ATOM 715 C C . ILE A 1 91 ? -3.714 -9.403 19.418 1.00 93.94 91 ILE A C 1
ATOM 717 O O . ILE A 1 91 ? -2.557 -9.145 19.092 1.00 93.94 91 ILE A O 1
ATOM 721 N N . LYS A 1 92 ? -4.018 -9.978 20.581 1.00 95.00 92 LYS A N 1
ATOM 722 C CA . LYS A 1 92 ? -3.024 -10.360 21.584 1.00 95.00 92 LYS A CA 1
ATOM 723 C C . LYS A 1 92 ? -1.971 -11.317 21.020 1.00 95.00 92 LYS A C 1
ATOM 725 O O . LYS A 1 92 ? -0.786 -11.121 21.288 1.00 95.00 92 LYS A O 1
ATOM 730 N N . SER A 1 93 ? -2.360 -12.298 20.196 1.00 95.31 93 SER A N 1
ATOM 731 C CA . SER A 1 93 ? -1.384 -13.183 19.544 1.00 95.31 93 SER A CA 1
ATOM 732 C C . SER A 1 93 ? -0.465 -12.437 18.574 1.00 95.31 93 SER A C 1
ATOM 734 O O . SER A 1 93 ? 0.730 -12.701 18.570 1.00 95.31 93 SER A O 1
ATOM 736 N N . ILE A 1 94 ? -0.979 -11.455 17.822 1.00 94.06 94 ILE A N 1
ATOM 737 C CA . ILE A 1 94 ? -0.161 -10.651 16.896 1.00 94.06 94 ILE A CA 1
ATOM 738 C C . ILE A 1 94 ? 0.916 -9.856 17.649 1.00 94.06 94 ILE A C 1
ATOM 740 O O . ILE A 1 94 ? 2.068 -9.824 17.220 1.00 94.06 94 ILE A O 1
ATOM 744 N N . PHE A 1 95 ? 0.564 -9.216 18.768 1.00 95.81 95 PHE A N 1
ATOM 745 C CA . PHE A 1 95 ? 1.540 -8.471 19.574 1.00 95.81 95 PHE A CA 1
ATOM 746 C C . PHE A 1 95 ? 2.568 -9.394 20.228 1.00 95.81 95 PHE A C 1
ATOM 748 O O . PHE A 1 95 ? 3.756 -9.079 20.224 1.00 95.81 95 PHE A O 1
ATOM 755 N N . LYS A 1 96 ? 2.137 -10.567 20.699 1.00 95.31 96 LYS A N 1
ATOM 756 C CA . LYS A 1 96 ? 3.041 -11.591 21.224 1.00 95.31 96 LYS A CA 1
ATOM 757 C C . LYS A 1 96 ? 4.033 -12.087 20.167 1.00 95.31 96 LYS A C 1
ATOM 759 O O . LYS A 1 96 ? 5.218 -12.195 20.459 1.00 95.31 96 LYS A O 1
ATOM 764 N N . ASP A 1 97 ? 3.576 -12.344 18.942 1.00 95.56 97 ASP A N 1
ATOM 765 C CA . ASP A 1 97 ? 4.441 -12.753 17.824 1.00 95.56 97 ASP A CA 1
ATOM 766 C C . ASP A 1 97 ? 5.453 -11.659 17.443 1.00 95.56 97 ASP A C 1
ATOM 768 O O . ASP A 1 97 ? 6.531 -11.949 16.923 1.00 95.56 97 ASP A O 1
ATOM 772 N N . ALA A 1 98 ? 5.112 -10.399 17.720 1.00 93.69 98 ALA A N 1
ATOM 773 C CA . ALA A 1 98 ? 5.989 -9.247 17.556 1.00 93.69 98 ALA A CA 1
ATOM 774 C C . ALA A 1 98 ? 6.903 -8.979 18.769 1.00 93.69 98 ALA A C 1
ATOM 776 O O . ALA A 1 98 ? 7.624 -7.982 18.747 1.00 93.69 98 ALA A O 1
ATOM 777 N N . ASP A 1 99 ? 6.884 -9.840 19.794 1.00 96.44 99 ASP A N 1
ATOM 778 C CA . ASP A 1 99 ? 7.630 -9.683 21.052 1.00 96.44 99 ASP A CA 1
ATOM 779 C C . ASP A 1 99 ? 7.271 -8.383 21.804 1.00 96.44 99 ASP A C 1
ATOM 781 O O . ASP A 1 99 ? 8.121 -7.678 22.347 1.00 96.44 99 ASP A O 1
ATOM 785 N N . VAL A 1 100 ? 5.981 -8.028 21.791 1.00 96.25 100 VAL A N 1
ATOM 786 C CA . VAL A 1 100 ? 5.435 -6.850 22.474 1.00 96.25 100 VAL A CA 1
ATOM 787 C C . VAL A 1 100 ? 4.504 -7.292 23.600 1.00 96.25 100 VAL A C 1
ATOM 789 O O . VAL A 1 100 ? 3.434 -7.853 23.363 1.00 96.25 100 VAL A O 1
ATOM 792 N N . GLU A 1 101 ? 4.893 -6.983 24.834 1.00 94.56 101 GLU A N 1
ATOM 793 C CA . GLU A 1 101 ? 4.081 -7.207 26.032 1.00 94.56 101 GLU A CA 1
ATOM 794 C C . GLU A 1 101 ? 2.980 -6.138 26.150 1.00 94.56 101 GLU A C 1
ATOM 796 O O . GLU A 1 101 ? 3.255 -4.937 26.099 1.00 94.56 101 GLU A O 1
ATOM 801 N N . LEU A 1 102 ? 1.727 -6.571 26.318 1.00 95.56 102 LEU A N 1
ATOM 802 C CA . LEU A 1 102 ? 0.565 -5.689 26.470 1.00 95.56 102 LEU A CA 1
ATOM 803 C C . LEU A 1 102 ? 0.138 -5.614 27.938 1.00 95.56 102 LEU A C 1
ATOM 805 O O . LEU A 1 102 ? -0.069 -6.645 28.580 1.00 95.56 102 LEU A O 1
ATOM 809 N N . THR A 1 103 ? -0.045 -4.400 28.465 1.00 95.81 103 THR A N 1
ATOM 810 C CA . THR A 1 103 ? -0.640 -4.211 29.798 1.00 95.81 103 THR A CA 1
ATOM 811 C C . THR A 1 103 ? -2.162 -4.378 29.751 1.00 95.81 103 THR A C 1
ATOM 813 O O . THR A 1 103 ? -2.770 -4.359 28.678 1.00 95.81 103 THR A O 1
ATOM 816 N N . ALA A 1 104 ? -2.797 -4.528 30.917 1.00 92.94 104 ALA A N 1
ATOM 817 C CA . ALA A 1 104 ? -4.255 -4.631 31.006 1.00 92.94 104 ALA A CA 1
ATOM 818 C C . ALA A 1 104 ? -4.949 -3.369 30.464 1.00 92.94 104 ALA A C 1
ATOM 820 O O . ALA A 1 104 ? -5.939 -3.467 29.748 1.00 92.94 104 ALA A O 1
ATOM 821 N N . GLU A 1 105 ? -4.378 -2.194 30.731 1.00 95.00 105 GLU A N 1
ATOM 822 C CA . GLU A 1 105 ? -4.892 -0.913 30.243 1.00 95.00 105 GLU A CA 1
ATOM 823 C C . GLU A 1 105 ? -4.800 -0.823 28.715 1.00 95.00 105 GLU A C 1
ATOM 825 O O . GLU A 1 105 ? -5.755 -0.413 28.062 1.00 95.00 105 GLU A O 1
ATOM 830 N N . MET A 1 106 ? -3.684 -1.272 28.126 1.00 95.19 106 MET A N 1
ATOM 831 C CA . MET A 1 106 ? -3.538 -1.319 26.668 1.00 95.19 106 MET A CA 1
ATOM 832 C C . MET A 1 106 ? -4.548 -2.280 26.034 1.00 95.19 106 MET A C 1
ATOM 834 O O . MET A 1 106 ? -5.106 -1.971 24.986 1.00 95.19 106 MET A O 1
ATOM 838 N N . MET A 1 107 ? -4.798 -3.433 26.662 1.00 93.88 107 MET A N 1
ATOM 839 C CA . MET A 1 107 ? -5.784 -4.404 26.180 1.00 93.88 107 MET A CA 1
ATOM 840 C C . MET A 1 107 ? -7.204 -3.830 26.148 1.00 93.88 107 MET A C 1
ATOM 842 O O . MET A 1 107 ? -7.933 -4.103 25.196 1.00 93.88 107 MET A O 1
ATOM 846 N N . ASP A 1 108 ? -7.577 -3.014 27.137 1.00 92.38 108 ASP A N 1
ATOM 847 C CA . ASP A 1 108 ? -8.893 -2.368 27.193 1.00 92.38 108 ASP A CA 1
ATOM 848 C C . ASP A 1 108 ? -9.065 -1.285 26.106 1.00 92.38 108 ASP A C 1
ATOM 850 O O . ASP A 1 108 ? -10.177 -1.066 25.620 1.00 92.38 108 ASP A O 1
ATOM 854 N N . GLU A 1 109 ? -7.978 -0.633 25.676 1.00 94.88 109 GLU A N 1
ATOM 855 C CA . GLU A 1 109 ? -7.991 0.370 24.598 1.00 94.88 109 GLU A CA 1
ATOM 856 C C . GLU A 1 109 ? -7.990 -0.238 23.187 1.00 94.88 109 GLU A C 1
ATOM 858 O O . GLU A 1 109 ? -8.346 0.437 22.213 1.00 94.88 109 GLU A O 1
ATOM 863 N N . LEU A 1 110 ? -7.588 -1.504 23.046 1.00 94.81 110 LEU A N 1
ATOM 864 C CA . LEU A 1 110 ? -7.540 -2.158 21.745 1.00 94.81 110 LEU A CA 1
ATOM 865 C C . LEU A 1 110 ? -8.959 -2.458 21.227 1.00 94.81 110 LEU A C 1
ATOM 867 O O . LEU A 1 110 ? -9.819 -2.939 21.974 1.00 94.81 110 LEU A O 1
ATOM 871 N N . PRO A 1 111 ? -9.222 -2.226 19.927 1.00 95.56 111 PRO A N 1
ATOM 872 C CA . PRO A 1 111 ? -10.476 -2.646 19.314 1.00 95.56 111 PRO A CA 1
ATOM 873 C C . PRO A 1 111 ? -10.581 -4.176 19.311 1.00 95.56 111 PRO A C 1
ATOM 875 O O . PRO A 1 111 ? -9.573 -4.871 19.393 1.00 95.56 111 PRO A O 1
ATOM 878 N N . THR A 1 112 ? -11.786 -4.719 19.163 1.00 95.56 112 THR A N 1
ATOM 879 C CA . THR A 1 112 ? -11.959 -6.150 18.874 1.00 95.56 112 THR A CA 1
ATOM 880 C C . THR A 1 112 ? -11.556 -6.458 17.430 1.00 95.56 112 THR A C 1
ATOM 882 O O . THR A 1 112 ? -11.518 -5.576 16.563 1.00 95.56 112 THR A O 1
ATOM 885 N N . TRP A 1 113 ? -11.277 -7.725 17.125 1.00 94.12 113 TRP A N 1
ATOM 886 C CA . TRP A 1 113 ? -10.933 -8.132 15.763 1.00 94.12 113 TRP A CA 1
ATOM 887 C C . TRP A 1 113 ? -12.053 -7.832 14.758 1.00 94.12 113 TRP A C 1
ATOM 889 O O . TRP A 1 113 ? -11.788 -7.342 13.662 1.00 94.12 113 TRP A O 1
ATOM 899 N N . GLU A 1 114 ? -13.312 -8.026 15.153 1.00 94.31 114 GLU A N 1
ATOM 900 C CA . GLU A 1 114 ? -14.482 -7.704 14.328 1.00 94.31 114 GLU A CA 1
ATOM 901 C C . GLU A 1 114 ? -14.562 -6.202 13.995 1.00 94.31 114 GLU A C 1
ATOM 903 O O . GLU A 1 114 ? -14.852 -5.820 12.856 1.00 94.31 114 GLU A O 1
ATOM 908 N N . GLN A 1 115 ? -14.234 -5.332 14.958 1.00 95.00 115 GLN A N 1
ATOM 909 C CA . GLN A 1 115 ? -14.153 -3.888 14.725 1.00 95.00 115 GLN A CA 1
ATOM 910 C C . GLN A 1 115 ? -13.054 -3.546 13.708 1.00 95.00 115 GLN A C 1
ATOM 912 O O . GLN A 1 115 ? -13.281 -2.728 12.813 1.00 95.00 115 GLN A O 1
ATOM 917 N N . ILE A 1 116 ? -11.889 -4.202 13.787 1.00 93.00 116 ILE A N 1
ATOM 918 C CA . ILE A 1 116 ? -10.816 -4.042 12.792 1.00 93.00 116 ILE A CA 1
ATOM 919 C C . ILE A 1 116 ? -11.293 -4.506 11.412 1.00 93.00 116 ILE A C 1
ATOM 921 O O . ILE A 1 116 ? -11.149 -3.765 10.437 1.00 93.00 116 ILE A O 1
ATOM 925 N N . GLN A 1 117 ? -11.892 -5.695 11.315 1.00 93.31 117 GLN A N 1
ATOM 926 C CA . GLN A 1 117 ? -12.360 -6.258 10.045 1.00 93.31 117 GLN A CA 1
ATOM 927 C C . GLN A 1 117 ? -13.460 -5.415 9.397 1.00 93.31 117 GLN A C 1
ATOM 929 O O . GLN A 1 117 ? -13.495 -5.287 8.175 1.00 93.31 117 GLN A O 1
ATOM 934 N N . THR A 1 118 ? -14.311 -4.771 10.195 1.00 95.00 118 THR A N 1
ATOM 935 C CA . THR A 1 118 ? -15.336 -3.845 9.692 1.00 95.00 118 THR A CA 1
ATOM 936 C C . THR A 1 118 ? -14.720 -2.650 8.957 1.00 95.00 118 THR A C 1
ATOM 938 O O . THR A 1 118 ? -15.284 -2.161 7.978 1.00 95.00 118 THR A O 1
ATOM 941 N N . ILE A 1 119 ? -13.548 -2.183 9.399 1.00 91.12 119 ILE A N 1
ATOM 942 C CA . ILE A 1 119 ? -12.863 -1.021 8.818 1.00 91.12 119 ILE A CA 1
ATOM 943 C C . ILE A 1 119 ? -11.921 -1.437 7.681 1.00 91.12 119 ILE A C 1
ATOM 945 O O . ILE A 1 119 ? -11.902 -0.805 6.624 1.00 91.12 119 ILE A O 1
ATOM 949 N N . VAL A 1 120 ? -11.105 -2.467 7.909 1.00 89.06 120 VAL A N 1
ATOM 950 C CA . VAL A 1 120 ? -9.989 -2.851 7.028 1.00 89.06 120 VAL A CA 1
ATOM 951 C C . VAL A 1 120 ? -10.392 -3.938 6.030 1.00 89.06 120 VAL A C 1
ATOM 953 O O . VAL A 1 120 ? -9.872 -3.978 4.913 1.00 89.06 120 VAL A O 1
ATOM 956 N N . GLY A 1 121 ? -11.343 -4.788 6.406 1.00 92.06 121 GLY A N 1
ATOM 957 C CA . GLY A 1 121 ? -11.737 -5.986 5.681 1.00 92.06 121 GLY A CA 1
ATOM 958 C C . GLY A 1 121 ? -11.256 -7.273 6.349 1.00 92.06 121 GLY A C 1
ATOM 959 O O . GLY A 1 121 ? -10.532 -7.285 7.339 1.00 92.06 121 GLY A O 1
ATOM 960 N N . ASP A 1 122 ? -11.674 -8.376 5.754 1.00 91.19 122 ASP A N 1
ATOM 961 C CA . ASP A 1 122 ? -11.435 -9.757 6.159 1.00 91.19 122 ASP A CA 1
ATOM 962 C C . ASP A 1 122 ? -10.002 -10.252 5.899 1.00 91.19 122 ASP A C 1
ATOM 964 O O . ASP A 1 122 ? -9.565 -11.224 6.512 1.00 91.19 122 ASP A O 1
ATOM 968 N N . GLY A 1 123 ? -9.253 -9.576 5.025 1.00 87.44 123 GLY A N 1
ATOM 969 C CA . GLY A 1 123 ? -7.878 -9.943 4.709 1.00 87.44 123 GLY A CA 1
ATOM 970 C C . GLY A 1 123 ? -7.230 -9.070 3.631 1.00 87.44 123 GLY A C 1
ATOM 971 O O . GLY A 1 123 ? -7.835 -8.116 3.128 1.00 87.44 123 GLY A O 1
ATOM 972 N N . PRO A 1 124 ? -5.976 -9.381 3.255 1.00 88.50 124 PRO A N 1
ATOM 973 C CA . PRO A 1 124 ? -5.271 -8.652 2.211 1.00 88.50 124 PRO A CA 1
ATOM 974 C C . PRO A 1 124 ? -5.978 -8.824 0.864 1.00 88.50 124 PRO A C 1
ATOM 976 O O . PRO A 1 124 ? -6.154 -9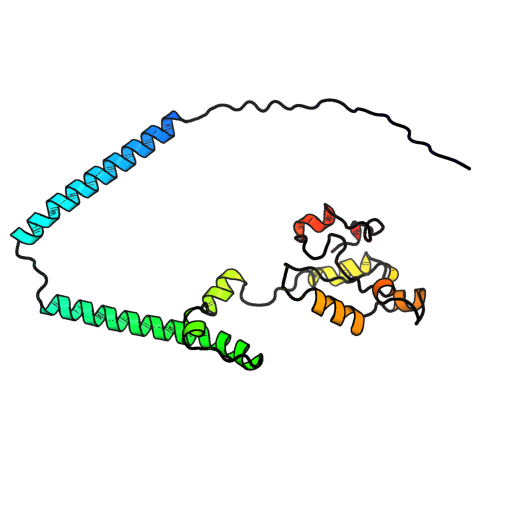.934 0.365 1.00 88.50 124 PRO A O 1
ATOM 979 N N . ARG A 1 125 ? -6.345 -7.705 0.234 1.00 87.81 125 ARG A N 1
ATOM 980 C CA . ARG A 1 125 ? -6.940 -7.699 -1.107 1.00 87.81 125 ARG A CA 1
ATOM 981 C C . ARG A 1 125 ? -5.878 -7.422 -2.156 1.00 87.81 125 ARG A C 1
ATOM 983 O O . ARG A 1 125 ? -5.301 -6.336 -2.195 1.00 87.81 125 ARG A O 1
ATOM 990 N N . ILE A 1 126 ? -5.648 -8.400 -3.026 1.00 89.81 126 ILE A N 1
ATOM 991 C CA . ILE A 1 126 ? -4.697 -8.287 -4.132 1.00 89.81 126 ILE A CA 1
ATOM 992 C C . ILE A 1 126 ? -5.477 -7.979 -5.410 1.00 89.81 126 ILE A C 1
ATOM 994 O O . ILE A 1 126 ? -6.206 -8.820 -5.927 1.00 89.81 126 ILE A O 1
ATOM 998 N N . TYR A 1 127 ? -5.324 -6.760 -5.923 1.00 87.44 127 TYR A N 1
ATOM 999 C CA . TYR A 1 127 ? -5.972 -6.323 -7.160 1.00 87.44 127 TYR A CA 1
ATOM 1000 C C . TYR A 1 127 ? -5.040 -6.474 -8.366 1.00 87.44 127 TYR A C 1
ATOM 1002 O O . TYR A 1 127 ? -3.833 -6.277 -8.251 1.00 87.44 127 TYR A O 1
ATOM 1010 N N . GLY A 1 128 ? -5.610 -6.739 -9.547 1.00 87.12 128 GLY A N 1
ATOM 1011 C CA . GLY A 1 128 ? -4.875 -6.743 -10.817 1.00 87.12 128 GLY A CA 1
ATOM 1012 C C . GLY A 1 128 ? -4.224 -8.072 -11.201 1.00 87.12 128 GLY A C 1
ATOM 1013 O O . GLY A 1 128 ? -3.574 -8.122 -12.244 1.00 87.12 128 GLY A O 1
ATOM 1014 N N . LEU A 1 129 ? -4.416 -9.147 -10.424 1.00 89.88 129 LEU A N 1
ATOM 1015 C CA . LEU A 1 129 ? -3.966 -10.495 -10.808 1.00 89.88 129 LEU A CA 1
ATOM 1016 C C . LEU A 1 129 ? -4.608 -10.955 -12.127 1.00 89.88 129 LEU A C 1
ATOM 1018 O O . LEU A 1 129 ? -3.956 -11.590 -12.949 1.00 89.88 129 LEU A O 1
ATOM 1022 N N . ASP A 1 130 ? -5.848 -10.537 -12.363 1.00 93.94 130 ASP A N 1
ATOM 1023 C CA . ASP A 1 130 ? -6.622 -10.726 -13.591 1.00 93.94 130 ASP A CA 1
ATOM 1024 C C . ASP A 1 130 ? -6.063 -9.956 -14.803 1.00 93.94 130 ASP A C 1
ATOM 1026 O O . ASP A 1 130 ? -6.319 -10.319 -15.948 1.00 93.94 130 ASP A O 1
ATOM 1030 N N . ARG A 1 131 ? -5.268 -8.904 -14.569 1.00 91.81 131 ARG A N 1
ATOM 1031 C CA . ARG A 1 131 ? -4.714 -8.022 -15.614 1.00 91.81 131 ARG A CA 1
ATOM 1032 C C . ARG A 1 131 ? -3.222 -8.240 -15.853 1.00 91.81 131 ARG A C 1
ATOM 1034 O O . ARG A 1 131 ? -2.631 -7.544 -16.679 1.00 91.81 131 ARG A O 1
ATOM 1041 N N . CYS A 1 132 ? -2.613 -9.199 -15.154 1.00 90.69 132 CYS A N 1
ATOM 1042 C CA . CYS A 1 132 ? -1.181 -9.467 -15.238 1.00 90.69 132 CYS A CA 1
ATOM 1043 C C . CYS A 1 132 ? -0.758 -9.825 -16.670 1.00 90.69 132 CYS A C 1
ATOM 1045 O O . CYS A 1 132 ? 0.153 -9.196 -17.207 1.00 90.69 132 CYS A O 1
ATOM 1047 N N . GLN A 1 133 ? -1.466 -10.758 -17.318 1.00 94.38 133 GLN A N 1
ATOM 1048 C CA . GLN A 1 133 ? -1.156 -11.173 -18.690 1.00 94.38 133 GLN A CA 1
ATOM 1049 C C . GLN A 1 133 ? -1.299 -10.009 -19.677 1.00 94.38 133 GLN A C 1
ATOM 1051 O O . GLN A 1 133 ? -0.359 -9.695 -20.397 1.00 94.38 133 GLN A O 1
ATOM 1056 N N . ALA 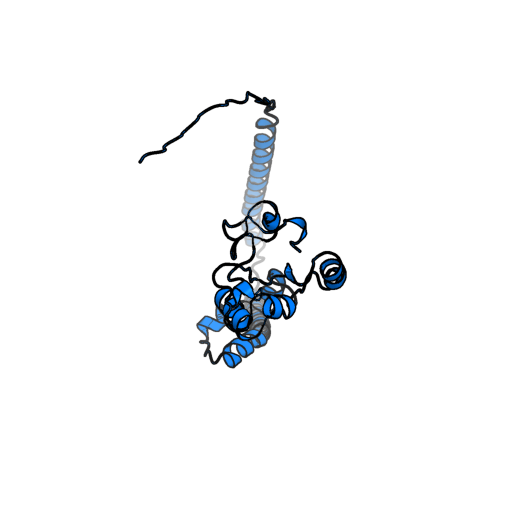A 1 134 ? -2.421 -9.284 -19.619 1.00 95.19 134 ALA A N 1
ATOM 1057 C CA . ALA A 1 134 ? -2.661 -8.126 -20.480 1.00 95.19 134 ALA A CA 1
ATOM 1058 C C . ALA A 1 134 ? -1.562 -7.051 -20.353 1.00 95.19 134 ALA A C 1
ATOM 1060 O O . ALA A 1 134 ? -1.183 -6.414 -21.336 1.00 95.19 134 ALA A O 1
ATOM 1061 N N . PHE A 1 135 ? -1.012 -6.848 -19.153 1.00 93.94 135 PHE A N 1
ATOM 1062 C CA . PHE A 1 135 ? 0.126 -5.951 -18.951 1.00 93.94 135 PHE A CA 1
ATOM 1063 C C . PHE A 1 135 ? 1.435 -6.502 -19.500 1.00 93.94 135 PHE A C 1
ATOM 1065 O O . PHE A 1 135 ? 2.202 -5.750 -20.095 1.00 93.94 135 PHE A O 1
ATOM 1072 N N . GLN A 1 136 ? 1.702 -7.795 -19.328 1.00 93.44 136 GLN A N 1
ATOM 1073 C CA . GLN A 1 136 ? 2.887 -8.409 -19.919 1.00 93.44 136 GLN A CA 1
ATOM 1074 C C . GLN A 1 136 ? 2.857 -8.308 -21.450 1.00 93.44 136 GLN A C 1
ATOM 1076 O O . GLN A 1 136 ? 3.881 -7.978 -22.047 1.00 93.44 136 GLN A O 1
ATOM 1081 N N . ASP A 1 137 ? 1.691 -8.501 -22.061 1.00 95.94 137 ASP A N 1
ATOM 1082 C CA . ASP A 1 137 ? 1.520 -8.439 -23.514 1.00 95.94 137 ASP A CA 1
ATOM 1083 C C . ASP A 1 137 ? 1.637 -7.003 -24.055 1.00 95.94 137 ASP A C 1
ATOM 1085 O O . ASP A 1 137 ? 2.168 -6.785 -25.143 1.00 95.94 137 ASP A O 1
ATOM 1089 N N . SER A 1 138 ? 1.165 -6.006 -23.297 1.00 95.44 138 SER A N 1
ATOM 1090 C CA . SER A 1 138 ? 1.140 -4.600 -23.734 1.00 95.44 138 SER A CA 1
ATOM 1091 C C . SER A 1 138 ? 2.390 -3.796 -23.370 1.00 95.44 138 SER A C 1
ATOM 1093 O O . SER A 1 138 ? 2.699 -2.810 -24.043 1.00 95.44 138 SER A O 1
ATOM 1095 N N . VAL A 1 139 ? 3.122 -4.190 -22.324 1.00 96.50 139 VAL A N 1
ATOM 1096 C CA . VAL A 1 139 ? 4.298 -3.462 -21.836 1.00 96.50 139 VAL A CA 1
ATOM 1097 C C . VAL A 1 139 ? 5.568 -4.274 -22.102 1.00 96.50 139 VAL A C 1
ATOM 1099 O O . VAL A 1 139 ? 5.760 -5.335 -21.490 1.00 96.50 139 VAL A O 1
ATOM 1102 N N . PRO A 1 140 ? 6.485 -3.771 -22.956 1.00 96.56 140 PRO A N 1
ATOM 1103 C CA . PRO A 1 140 ? 7.751 -4.439 -23.234 1.00 96.56 140 PRO A CA 1
ATOM 1104 C C . PRO A 1 140 ? 8.531 -4.721 -21.943 1.00 96.56 140 PRO A C 1
ATOM 1106 O O . PRO A 1 140 ? 8.604 -3.828 -21.095 1.00 96.56 140 PRO A O 1
ATOM 1109 N N . PRO A 1 141 ? 9.177 -5.894 -21.788 1.00 96.38 141 PRO A N 1
ATOM 1110 C CA . PRO A 1 141 ? 9.896 -6.248 -20.562 1.00 96.38 141 PRO A CA 1
ATOM 1111 C C . PRO A 1 141 ? 10.891 -5.188 -20.086 1.00 96.38 141 PRO A C 1
ATOM 1113 O O . PRO A 1 141 ? 10.984 -4.900 -18.895 1.00 96.38 141 PRO A O 1
ATOM 1116 N N . ILE A 1 142 ? 11.569 -4.525 -21.028 1.00 96.56 142 ILE A N 1
ATOM 1117 C CA . ILE A 1 142 ? 12.538 -3.476 -20.718 1.00 96.56 142 ILE A CA 1
ATOM 1118 C C . ILE A 1 142 ? 11.910 -2.222 -20.096 1.00 96.56 142 ILE A C 1
ATOM 1120 O O . ILE A 1 142 ? 12.601 -1.498 -19.388 1.00 96.56 142 ILE A O 1
ATOM 1124 N N . GLU A 1 143 ? 10.622 -1.963 -20.315 1.00 95.62 143 GLU A N 1
ATOM 1125 C CA . GLU A 1 143 ? 9.897 -0.797 -19.789 1.00 95.62 143 GLU A CA 1
ATOM 1126 C C . GLU A 1 143 ? 9.161 -1.095 -18.476 1.00 95.62 143 GLU A C 1
ATOM 1128 O O . GLU A 1 143 ? 8.690 -0.178 -17.801 1.00 95.62 143 GLU A O 1
ATOM 1133 N N . ARG A 1 144 ? 9.082 -2.370 -18.076 1.00 95.06 144 ARG A N 1
ATOM 1134 C CA . ARG A 1 144 ? 8.438 -2.773 -16.824 1.00 95.06 144 ARG A CA 1
ATOM 1135 C C . ARG A 1 144 ? 9.243 -2.244 -15.638 1.00 95.06 144 ARG A C 1
ATOM 1137 O O . ARG A 1 144 ? 10.475 -2.224 -15.653 1.00 95.06 144 ARG A O 1
ATOM 1144 N N . MET A 1 145 ? 8.540 -1.796 -14.603 1.00 94.81 145 MET A N 1
ATOM 1145 C CA . MET A 1 145 ? 9.125 -1.293 -13.361 1.00 94.81 145 MET A CA 1
ATOM 1146 C C . MET A 1 145 ? 8.196 -1.602 -12.187 1.00 94.81 145 MET A C 1
ATOM 1148 O O . MET A 1 145 ? 6.979 -1.640 -12.343 1.00 94.81 145 MET A O 1
ATOM 1152 N N . LEU A 1 146 ? 8.779 -1.760 -11.004 1.00 95.31 146 LEU A N 1
ATOM 1153 C CA . LEU A 1 146 ? 8.080 -1.964 -9.740 1.00 95.31 146 LEU A CA 1
ATOM 1154 C C . LEU A 1 146 ? 8.453 -0.846 -8.771 1.00 95.31 146 LEU A C 1
ATOM 1156 O O . LEU A 1 146 ? 9.601 -0.416 -8.708 1.00 95.31 146 LEU A O 1
ATOM 1160 N N . GLY A 1 147 ? 7.481 -0.363 -8.011 1.00 94.19 147 GLY A N 1
ATOM 1161 C CA . GLY A 1 147 ? 7.690 0.637 -6.971 1.00 94.19 147 GLY A CA 1
ATOM 1162 C C . GLY A 1 147 ? 6.598 0.518 -5.923 1.00 94.19 147 GLY A C 1
ATOM 1163 O O . GLY A 1 147 ? 5.473 0.143 -6.245 1.00 94.19 147 GLY A O 1
ATOM 1164 N N . SER A 1 148 ? 6.928 0.828 -4.672 1.00 95.12 148 SER A N 1
ATOM 1165 C CA . SER A 1 148 ? 5.948 0.796 -3.590 1.00 95.12 148 SER A CA 1
ATOM 1166 C C . SER A 1 148 ? 5.152 2.106 -3.520 1.00 95.12 148 SER A C 1
ATOM 1168 O O . SER A 1 148 ? 5.637 3.193 -3.866 1.00 95.12 148 SER A O 1
ATOM 1170 N N . ALA A 1 149 ? 3.907 1.983 -3.071 1.00 94.00 149 ALA A N 1
ATOM 1171 C CA . ALA A 1 149 ? 3.023 3.082 -2.718 1.00 94.00 149 ALA A CA 1
ATOM 1172 C C . ALA A 1 149 ? 2.233 2.690 -1.470 1.00 94.00 149 ALA A C 1
ATOM 1174 O O . ALA A 1 149 ? 1.923 1.516 -1.278 1.00 94.00 149 ALA A O 1
ATOM 1175 N N . GLY A 1 150 ? 1.904 3.664 -0.633 1.00 93.31 150 GLY A N 1
ATOM 1176 C CA . GLY A 1 150 ? 1.159 3.433 0.595 1.00 93.31 150 GLY A CA 1
ATOM 1177 C C . GLY A 1 150 ? 1.000 4.704 1.415 1.00 93.31 150 GLY A C 1
ATOM 1178 O O . GLY A 1 150 ? 1.629 5.734 1.153 1.00 93.31 150 GLY A O 1
ATOM 1179 N N . MET A 1 151 ? 0.143 4.638 2.428 1.00 90.88 151 MET A N 1
ATOM 1180 C CA . MET A 1 151 ? -0.045 5.752 3.357 1.00 90.88 151 MET A CA 1
ATOM 1181 C C . MET A 1 151 ? 1.236 6.009 4.162 1.00 90.88 151 MET A C 1
ATOM 1183 O O . MET A 1 151 ? 2.132 5.161 4.241 1.00 90.88 151 MET A O 1
ATOM 1187 N N . PHE A 1 152 ? 1.348 7.193 4.761 1.00 90.12 152 PHE A N 1
ATOM 1188 C CA . PHE A 1 152 ? 2.435 7.469 5.698 1.00 90.12 152 PHE A CA 1
ATOM 1189 C C . PHE A 1 152 ? 2.457 6.414 6.815 1.00 90.12 152 PHE A C 1
ATOM 1191 O O . PHE A 1 152 ? 1.413 5.899 7.203 1.00 90.12 152 PHE A O 1
ATOM 1198 N N . ASN A 1 153 ? 3.653 6.071 7.297 1.00 88.12 153 ASN A N 1
ATOM 1199 C CA . ASN A 1 153 ? 3.875 5.103 8.380 1.00 88.12 153 ASN A CA 1
ATOM 1200 C C . ASN A 1 153 ? 3.409 3.656 8.110 1.00 88.12 153 ASN A C 1
ATOM 1202 O O . ASN A 1 153 ? 3.354 2.856 9.031 1.00 88.12 153 ASN A O 1
ATOM 1206 N N . THR A 1 154 ? 3.163 3.271 6.853 1.00 89.94 154 THR A N 1
ATOM 1207 C CA . THR A 1 154 ? 2.792 1.882 6.485 1.00 89.94 154 THR A CA 1
ATOM 1208 C C . THR A 1 154 ? 3.981 1.017 6.046 1.00 89.94 154 THR A C 1
ATOM 1210 O O . THR A 1 154 ? 3.827 0.043 5.318 1.00 89.94 154 THR A O 1
ATOM 1213 N N . GLY A 1 155 ? 5.208 1.391 6.425 1.00 91.88 155 GLY A N 1
ATOM 1214 C CA . GLY A 1 155 ? 6.399 0.597 6.099 1.00 91.88 155 GLY A CA 1
ATOM 1215 C C . GLY A 1 155 ? 6.809 0.601 4.617 1.00 91.88 155 GLY A C 1
ATOM 1216 O O . GLY A 1 155 ? 7.630 -0.220 4.214 1.00 91.88 155 GLY A O 1
ATOM 1217 N N . THR A 1 156 ? 6.324 1.539 3.791 1.00 94.31 156 THR A N 1
ATOM 1218 C CA . THR A 1 156 ? 6.659 1.592 2.347 1.00 94.31 156 THR A CA 1
ATOM 1219 C C . THR A 1 156 ? 8.165 1.642 2.074 1.00 94.31 156 THR A C 1
ATOM 1221 O O . THR A 1 156 ? 8.631 1.090 1.081 1.00 94.31 156 THR A O 1
ATOM 1224 N N . ASN A 1 157 ? 8.948 2.275 2.958 1.00 94.31 157 ASN A N 1
ATOM 1225 C CA . ASN A 1 157 ? 10.408 2.300 2.838 1.00 94.31 157 ASN A CA 1
ATOM 1226 C C . ASN A 1 157 ? 11.005 0.892 3.000 1.00 94.31 157 ASN A C 1
ATOM 1228 O O . ASN A 1 157 ? 11.843 0.498 2.192 1.00 94.31 157 ASN A O 1
ATOM 1232 N N . LEU A 1 158 ? 10.555 0.127 4.003 1.00 95.19 158 LEU A N 1
ATOM 1233 C CA . LEU A 1 158 ? 11.005 -1.248 4.233 1.00 95.19 158 LEU A CA 1
ATOM 1234 C C . LEU A 1 158 ? 10.691 -2.126 3.018 1.00 95.19 158 LEU A C 1
ATOM 1236 O O . LEU A 1 158 ? 11.588 -2.783 2.494 1.00 95.19 158 LEU A O 1
ATOM 1240 N N . VAL A 1 159 ? 9.457 -2.056 2.506 1.00 95.06 159 VAL A N 1
ATOM 1241 C CA . VAL A 1 159 ? 9.048 -2.776 1.289 1.00 95.06 159 VAL A CA 1
ATOM 1242 C C . VAL A 1 159 ? 9.947 -2.408 0.105 1.00 95.06 159 VAL A C 1
ATOM 1244 O O . VAL A 1 159 ? 10.444 -3.292 -0.587 1.00 95.06 159 VAL A O 1
ATOM 1247 N N . THR A 1 160 ? 10.237 -1.121 -0.107 1.00 95.38 160 THR A N 1
ATOM 1248 C CA . THR A 1 160 ? 11.154 -0.680 -1.171 1.00 95.38 160 THR A CA 1
ATOM 1249 C C . THR A 1 160 ? 12.567 -1.240 -1.002 1.00 95.38 160 THR A C 1
ATOM 1251 O O . THR A 1 160 ? 13.180 -1.655 -1.987 1.00 95.38 160 THR A O 1
ATOM 1254 N N . HIS A 1 161 ? 13.106 -1.264 0.220 1.00 96.19 161 HIS A N 1
ATOM 1255 C CA . HIS A 1 161 ? 14.424 -1.846 0.480 1.00 96.19 161 HIS A CA 1
ATOM 1256 C C . HIS A 1 161 ? 14.446 -3.349 0.188 1.00 96.19 161 HIS A C 1
ATOM 1258 O O . HIS A 1 161 ? 15.378 -3.826 -0.462 1.00 96.19 161 HIS A O 1
ATOM 1264 N N . LEU A 1 162 ? 13.406 -4.078 0.598 1.00 96.88 162 LEU A N 1
ATOM 1265 C CA . LEU A 1 162 ? 13.267 -5.506 0.318 1.00 96.88 162 LEU A CA 1
ATOM 1266 C C . LEU A 1 162 ? 13.145 -5.779 -1.184 1.00 96.88 162 LEU A C 1
ATOM 1268 O O . LEU A 1 162 ? 13.843 -6.658 -1.685 1.00 96.88 162 LEU A O 1
ATOM 1272 N N . LEU A 1 163 ? 12.354 -4.993 -1.920 1.00 96.19 163 LEU A N 1
ATOM 1273 C CA . LEU A 1 163 ? 12.261 -5.098 -3.380 1.00 96.19 163 LEU A CA 1
ATOM 1274 C C . LEU A 1 163 ? 13.622 -4.865 -4.046 1.00 96.19 163 LEU A C 1
ATOM 1276 O O . LEU A 1 163 ? 14.065 -5.679 -4.847 1.00 96.19 163 LEU A O 1
ATOM 1280 N N . LYS A 1 164 ? 14.339 -3.795 -3.681 1.00 96.19 164 LYS A N 1
ATOM 1281 C CA . LYS A 1 164 ? 15.670 -3.506 -4.247 1.00 96.19 164 LYS A CA 1
ATOM 1282 C C . LYS A 1 164 ? 16.701 -4.596 -3.928 1.00 96.19 164 LYS A C 1
ATOM 1284 O O . LYS A 1 164 ? 17.607 -4.819 -4.729 1.00 96.19 164 LYS A O 1
ATOM 1289 N N . ARG A 1 165 ? 16.591 -5.258 -2.772 1.00 96.50 165 ARG A N 1
ATOM 1290 C CA . ARG A 1 165 ? 17.510 -6.329 -2.361 1.00 96.50 165 ARG A CA 1
ATOM 1291 C C . ARG A 1 165 ? 17.227 -7.649 -3.075 1.00 96.50 165 ARG A C 1
ATOM 1293 O O . ARG A 1 165 ? 18.177 -8.322 -3.459 1.00 96.50 165 ARG A O 1
ATOM 1300 N N . ASN A 1 166 ? 15.954 -7.994 -3.252 1.00 97.31 166 ASN A N 1
ATOM 1301 C CA . ASN A 1 166 ? 15.542 -9.341 -3.653 1.00 97.31 166 ASN A CA 1
ATOM 1302 C C . ASN A 1 166 ? 15.019 -9.441 -5.091 1.00 97.31 166 ASN A C 1
ATOM 1304 O O . ASN A 1 166 ? 14.840 -10.548 -5.586 1.00 97.31 166 ASN A O 1
ATOM 1308 N N . CYS A 1 167 ? 14.756 -8.320 -5.764 1.00 97.06 167 CYS A N 1
ATOM 1309 C CA . CYS A 1 167 ? 14.113 -8.318 -7.074 1.00 97.06 167 CYS A CA 1
ATOM 1310 C C . CYS A 1 167 ? 14.924 -7.544 -8.119 1.00 97.06 167 CYS A C 1
ATOM 1312 O O . CYS A 1 167 ? 15.611 -6.560 -7.829 1.00 97.06 167 CYS A O 1
ATOM 1314 N N . GLU A 1 168 ? 14.800 -7.985 -9.365 1.00 96.88 168 GLU A N 1
ATOM 1315 C CA . GLU A 1 168 ? 15.323 -7.332 -10.560 1.00 96.88 168 GLU A CA 1
ATOM 1316 C C . GLU A 1 168 ? 14.556 -7.808 -11.794 1.00 96.88 168 GLU A C 1
ATOM 1318 O O . GLU A 1 168 ? 13.940 -8.871 -11.776 1.00 96.88 168 GLU A O 1
ATOM 1323 N N . ILE A 1 169 ? 14.579 -7.004 -12.857 1.00 96.81 169 ILE A N 1
ATOM 1324 C CA . ILE A 1 169 ? 13.989 -7.358 -14.150 1.00 96.81 169 ILE A CA 1
ATOM 1325 C C . ILE A 1 169 ? 15.126 -7.827 -15.069 1.00 96.81 169 ILE A C 1
ATOM 1327 O O . ILE A 1 169 ? 15.976 -6.996 -15.418 1.00 96.81 169 ILE A O 1
ATOM 1331 N N . PRO A 1 170 ? 15.178 -9.119 -15.451 1.00 97.50 170 PRO A N 1
ATOM 1332 C CA . PRO A 1 170 ? 16.310 -9.702 -16.173 1.00 97.50 170 PRO A CA 1
ATOM 1333 C C . PRO A 1 170 ? 16.690 -8.947 -17.448 1.00 97.50 170 PRO A C 1
ATOM 1335 O O . PRO A 1 170 ? 17.865 -8.685 -17.687 1.00 97.50 170 PRO A O 1
ATOM 1338 N N . GLU A 1 171 ? 15.711 -8.504 -18.232 1.00 97.81 171 GLU A N 1
ATOM 1339 C CA . GLU A 1 171 ? 15.936 -7.778 -19.483 1.00 97.81 171 GLU A CA 1
ATOM 1340 C C . GLU A 1 171 ? 16.578 -6.409 -19.236 1.00 97.81 171 GLU A C 1
ATOM 1342 O O . GLU A 1 171 ? 17.419 -5.950 -20.012 1.00 97.81 171 GLU A O 1
ATOM 1347 N N . ARG A 1 172 ? 16.236 -5.760 -18.117 1.00 97.38 172 ARG A N 1
ATOM 1348 C CA . ARG A 1 172 ? 16.890 -4.516 -17.698 1.00 97.38 172 ARG A CA 1
ATOM 1349 C C . ARG A 1 172 ? 18.301 -4.787 -17.193 1.00 97.38 172 ARG A C 1
ATOM 1351 O O . ARG A 1 172 ? 19.207 -4.029 -17.532 1.00 97.38 172 ARG A O 1
ATOM 1358 N N . ARG A 1 173 ? 18.517 -5.873 -16.447 1.00 97.12 173 ARG A N 1
ATOM 1359 C CA . ARG A 1 173 ? 19.864 -6.283 -16.028 1.00 97.12 173 ARG A CA 1
ATOM 1360 C C . ARG A 1 173 ? 20.767 -6.579 -17.226 1.00 97.12 173 ARG A C 1
ATOM 1362 O O . ARG A 1 173 ? 21.882 -6.073 -17.265 1.00 97.12 173 ARG A O 1
ATOM 1369 N N . ALA A 1 174 ? 20.261 -7.285 -18.236 1.00 97.81 174 ALA A N 1
ATOM 1370 C CA . ALA A 1 174 ? 20.981 -7.546 -19.480 1.00 97.81 174 ALA A CA 1
ATOM 1371 C C . ALA A 1 174 ? 21.340 -6.251 -20.234 1.00 97.81 174 ALA A C 1
ATOM 1373 O O . ALA A 1 174 ? 22.444 -6.130 -20.754 1.00 97.81 174 ALA A O 1
ATOM 1374 N N . LYS A 1 175 ? 20.440 -5.256 -20.252 1.00 97.50 175 LYS A N 1
ATOM 1375 C CA . LYS A 1 175 ? 20.687 -3.959 -20.905 1.00 97.50 175 LYS A CA 1
ATOM 1376 C C . LYS A 1 175 ? 21.738 -3.102 -20.194 1.00 97.50 175 LYS A C 1
ATOM 1378 O O . LYS A 1 175 ? 22.510 -2.427 -20.867 1.00 97.50 175 LYS A O 1
ATOM 1383 N N . TYR A 1 176 ? 21.712 -3.044 -18.862 1.00 97.19 176 TYR A N 1
ATOM 1384 C CA . TYR A 1 176 ? 22.536 -2.100 -18.095 1.00 97.19 176 TYR A CA 1
ATOM 1385 C C . TYR A 1 176 ? 23.817 -2.716 -17.501 1.00 97.19 176 TYR A C 1
ATOM 1387 O O . TYR A 1 176 ? 24.702 -1.961 -17.103 1.00 97.19 176 TYR A O 1
ATOM 1395 N N . GLY A 1 177 ? 23.945 -4.047 -17.475 1.00 97.31 177 GLY A N 1
ATOM 1396 C CA . GLY A 1 177 ? 25.109 -4.759 -16.933 1.00 97.31 177 GLY A CA 1
ATOM 1397 C C . GLY A 1 177 ? 25.137 -4.813 -15.402 1.00 97.31 177 GLY A C 1
ATOM 1398 O O . GLY A 1 177 ? 24.346 -4.146 -14.746 1.00 97.31 177 GLY A O 1
ATOM 1399 N N . GLU A 1 178 ? 26.049 -5.606 -14.826 1.00 94.44 178 GLU A N 1
ATOM 1400 C CA . GLU A 1 178 ? 26.054 -5.989 -13.397 1.00 94.44 178 GLU A CA 1
ATOM 1401 C C . GLU A 1 178 ? 26.342 -4.854 -12.401 1.00 94.44 178 GLU A C 1
ATOM 1403 O O . GLU A 1 178 ? 25.951 -4.939 -11.234 1.00 94.44 178 GLU A O 1
ATOM 1408 N N . GLY A 1 179 ? 26.987 -3.779 -12.855 1.00 94.62 179 GLY A N 1
ATOM 1409 C CA . GLY A 1 179 ? 27.315 -2.614 -12.029 1.00 94.62 179 GLY A CA 1
ATOM 1410 C C . GLY A 1 179 ? 26.202 -1.568 -11.935 1.00 94.62 179 GLY A C 1
ATOM 1411 O O . GLY A 1 179 ? 26.398 -0.525 -11.311 1.00 94.62 179 GLY A O 1
ATOM 1412 N N . ALA A 1 180 ? 25.053 -1.793 -12.575 1.00 97.00 180 ALA A N 1
ATOM 1413 C CA . ALA A 1 180 ? 23.990 -0.803 -12.598 1.00 97.00 180 ALA A CA 1
ATOM 1414 C C . ALA A 1 180 ? 23.215 -0.738 -11.273 1.00 97.00 180 ALA A C 1
ATOM 1416 O O . ALA A 1 180 ? 23.179 -1.664 -10.459 1.00 97.00 180 ALA A O 1
ATOM 1417 N N . THR A 1 181 ? 22.551 0.394 -11.057 1.00 96.31 181 THR A N 1
ATOM 1418 C CA . THR A 1 181 ? 21.724 0.611 -9.869 1.00 96.31 181 THR A CA 1
ATOM 1419 C C . THR A 1 181 ? 20.478 -0.279 -9.881 1.00 96.31 181 THR A C 1
ATOM 1421 O O . THR A 1 181 ? 19.919 -0.605 -10.928 1.00 96.31 181 THR A O 1
ATOM 1424 N N . LYS A 1 182 ? 19.938 -0.593 -8.697 1.00 95.50 182 LYS A N 1
ATOM 1425 C CA . LYS A 1 182 ? 18.668 -1.335 -8.583 1.00 95.50 182 LYS A CA 1
ATOM 1426 C C . LYS A 1 182 ? 17.480 -0.617 -9.240 1.00 95.50 182 LYS A C 1
ATOM 1428 O O . LYS A 1 182 ? 16.556 -1.270 -9.717 1.00 95.50 182 LYS A O 1
ATOM 1433 N N . GLU A 1 183 ? 17.529 0.713 -9.338 1.00 93.56 183 GLU A N 1
ATOM 1434 C CA . GLU A 1 183 ? 16.537 1.490 -10.093 1.00 93.56 183 GLU A CA 1
ATOM 1435 C C . GLU A 1 183 ? 16.662 1.251 -11.599 1.00 93.56 183 GLU A C 1
ATOM 1437 O O . GLU A 1 183 ? 15.651 1.092 -12.284 1.00 93.56 183 GLU A O 1
ATOM 1442 N N . GLN A 1 184 ? 17.889 1.134 -12.116 1.00 95.50 184 GLN A N 1
ATOM 1443 C CA . GLN A 1 184 ? 18.116 0.730 -13.502 1.00 95.50 184 GLN A CA 1
ATOM 1444 C C . GLN A 1 184 ? 17.632 -0.698 -13.765 1.00 95.50 184 GLN A C 1
ATOM 1446 O O . GLN A 1 184 ? 17.098 -0.925 -14.846 1.00 95.50 184 GLN A O 1
ATOM 1451 N N . TYR A 1 185 ? 17.676 -1.608 -12.788 1.00 97.19 185 TYR A N 1
ATOM 1452 C CA . TYR A 1 185 ? 17.053 -2.941 -12.879 1.00 97.19 185 TYR A CA 1
ATOM 1453 C C . TYR A 1 185 ? 15.529 -2.956 -12.691 1.00 97.19 185 TYR A C 1
ATOM 1455 O O . TYR A 1 185 ? 14.920 -4.023 -12.703 1.00 97.19 185 TYR A O 1
ATOM 1463 N N . GLY A 1 186 ? 14.897 -1.789 -12.545 1.00 95.44 186 GLY A N 1
ATOM 1464 C CA . GLY A 1 186 ? 13.443 -1.642 -12.518 1.00 95.44 186 GLY A CA 1
ATOM 1465 C C . GLY A 1 186 ? 12.817 -1.552 -11.126 1.00 95.44 186 GLY A C 1
ATOM 1466 O O . GLY A 1 186 ? 11.604 -1.377 -11.048 1.00 95.44 186 GLY A O 1
ATOM 1467 N N . MET A 1 187 ? 13.595 -1.619 -10.038 1.00 97.12 187 MET A N 1
ATOM 1468 C CA . MET A 1 187 ? 13.085 -1.452 -8.668 1.00 97.12 187 MET A CA 1
ATOM 1469 C C . MET A 1 187 ? 13.177 0.014 -8.233 1.00 97.12 187 MET A C 1
ATOM 1471 O O . MET A 1 187 ? 14.222 0.490 -7.781 1.00 97.12 187 MET A O 1
ATOM 1475 N N . ARG A 1 188 ? 12.080 0.758 -8.380 1.00 95.00 188 ARG A N 1
ATOM 1476 C CA . ARG A 1 188 ? 11.999 2.193 -8.085 1.00 95.00 188 ARG A CA 1
ATOM 1477 C C . ARG A 1 188 ? 11.823 2.464 -6.596 1.00 95.00 188 ARG A C 1
ATOM 1479 O O . ARG A 1 188 ? 11.178 1.712 -5.874 1.00 95.00 188 ARG A O 1
ATOM 1486 N N . TRP A 1 189 ? 12.332 3.616 -6.153 1.00 93.25 189 TRP A N 1
ATOM 1487 C CA . TRP A 1 189 ? 12.087 4.112 -4.795 1.00 93.25 189 TRP A CA 1
ATOM 1488 C C . TRP A 1 189 ? 10.600 4.370 -4.497 1.00 93.25 189 TRP A C 1
ATOM 1490 O O . TRP A 1 189 ? 10.142 4.156 -3.378 1.00 93.25 189 TRP A O 1
ATOM 1500 N N . GLN A 1 190 ? 9.858 4.832 -5.505 1.00 93.62 190 GLN A N 1
ATOM 1501 C CA . GLN A 1 190 ? 8.442 5.176 -5.416 1.00 93.62 190 GLN A CA 1
ATOM 1502 C C . GLN A 1 190 ? 7.744 4.942 -6.757 1.00 93.62 190 GLN A C 1
ATOM 1504 O O . GLN A 1 190 ? 8.384 4.996 -7.816 1.00 93.62 190 GLN A O 1
ATOM 1509 N N . VAL A 1 191 ? 6.427 4.746 -6.708 1.00 94.19 191 VAL A N 1
ATOM 1510 C CA . VAL A 1 191 ? 5.569 4.758 -7.900 1.00 94.19 191 VAL A CA 1
ATOM 1511 C C . VAL A 1 191 ? 5.614 6.105 -8.645 1.00 94.19 191 VAL A C 1
ATOM 1513 O O . VAL A 1 191 ? 5.917 7.141 -8.039 1.00 94.19 191 VAL A O 1
ATOM 1516 N N . PRO A 1 192 ? 5.280 6.129 -9.949 1.00 93.94 192 PRO A N 1
ATOM 1517 C CA . PRO A 1 192 ? 5.361 7.326 -10.794 1.00 93.94 192 PRO A CA 1
ATOM 1518 C C . PRO A 1 192 ? 4.636 8.565 -10.253 1.00 93.94 192 PRO A C 1
ATOM 1520 O O . PRO A 1 192 ? 5.162 9.672 -10.370 1.00 93.94 192 PRO A O 1
ATOM 1523 N N . TRP A 1 193 ? 3.486 8.382 -9.604 1.00 93.06 193 TRP A N 1
ATOM 1524 C CA . TRP A 1 193 ? 2.652 9.451 -9.037 1.00 93.06 193 TRP A CA 1
ATOM 1525 C C . TRP A 1 193 ? 2.995 9.831 -7.585 1.00 93.06 193 TRP A C 1
ATOM 1527 O O . TRP A 1 193 ? 2.324 10.672 -6.988 1.00 93.06 193 TRP A O 1
ATOM 1537 N N . GLY A 1 194 ? 4.064 9.258 -7.025 1.00 92.88 194 GLY A 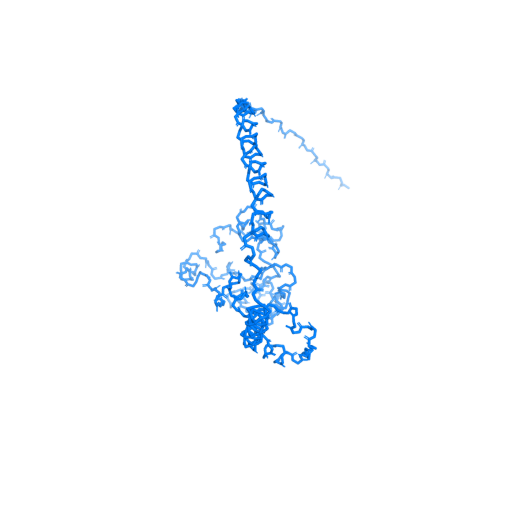N 1
ATOM 1538 C CA . GLY A 1 194 ? 4.534 9.519 -5.664 1.00 92.88 194 GLY A CA 1
ATOM 1539 C C . GLY A 1 194 ? 4.024 8.501 -4.643 1.00 92.88 194 GLY A C 1
ATOM 1540 O O . GLY A 1 194 ? 2.887 8.042 -4.706 1.00 92.88 194 GLY A O 1
ATOM 1541 N N . LYS A 1 195 ? 4.881 8.150 -3.675 1.00 88.56 195 LYS A N 1
ATOM 1542 C CA . LYS A 1 195 ? 4.631 7.040 -2.737 1.00 88.56 195 LYS A CA 1
ATOM 1543 C C . LYS A 1 195 ? 3.425 7.233 -1.813 1.00 88.56 195 LYS A C 1
ATOM 1545 O O . LYS A 1 195 ? 2.805 6.242 -1.460 1.00 88.56 195 LYS A O 1
ATOM 1550 N N . HIS A 1 196 ? 3.088 8.471 -1.449 1.00 92.06 196 HIS A N 1
ATOM 1551 C CA . HIS A 1 196 ? 1.990 8.789 -0.519 1.00 92.06 196 HIS A CA 1
ATOM 1552 C C . HIS A 1 196 ? 0.774 9.409 -1.214 1.00 92.06 196 HIS A C 1
ATOM 1554 O O . HIS A 1 196 ? -0.134 9.926 -0.567 1.00 92.06 196 HIS A O 1
ATOM 1560 N N . THR A 1 197 ? 0.755 9.362 -2.544 1.00 91.06 197 THR A N 1
ATOM 1561 C CA . THR A 1 197 ? -0.337 9.896 -3.346 1.00 91.06 197 THR A CA 1
ATOM 1562 C C . THR A 1 197 ? -1.376 8.790 -3.579 1.00 91.06 197 THR A C 1
ATOM 1564 O O . THR A 1 197 ? -1.008 7.711 -4.057 1.00 91.06 197 THR A O 1
ATOM 1567 N N . PRO A 1 198 ? -2.674 9.023 -3.297 1.00 89.06 198 PRO A N 1
ATOM 1568 C CA . PRO A 1 198 ? -3.708 8.012 -3.503 1.00 89.06 198 PRO A CA 1
ATOM 1569 C C . PRO A 1 198 ? -3.755 7.505 -4.950 1.00 89.06 198 PRO A C 1
ATOM 1571 O O . PRO A 1 198 ? -3.647 8.291 -5.891 1.00 89.06 198 PRO A O 1
ATOM 1574 N N . ALA A 1 199 ? -4.000 6.204 -5.136 1.00 87.75 199 ALA A N 1
ATOM 1575 C CA . ALA A 1 199 ? -3.960 5.551 -6.451 1.00 87.75 199 ALA A CA 1
ATOM 1576 C C . ALA A 1 199 ? -4.884 6.197 -7.504 1.00 87.75 199 ALA A C 1
ATOM 1578 O O . ALA A 1 199 ? -4.554 6.210 -8.689 1.00 87.75 199 ALA A O 1
ATOM 1579 N N . LYS A 1 200 ? -6.002 6.818 -7.092 1.00 90.69 200 LYS A N 1
ATOM 1580 C CA . LYS A 1 200 ? -6.911 7.546 -8.001 1.00 90.69 200 LYS A CA 1
ATOM 1581 C C . LYS A 1 200 ? -6.238 8.692 -8.773 1.00 90.69 200 LYS A C 1
ATOM 1583 O O . LYS A 1 200 ? -6.707 9.073 -9.838 1.00 90.69 200 LYS A O 1
ATOM 1588 N N . PHE A 1 201 ? -5.129 9.222 -8.260 1.00 89.94 201 PHE A N 1
ATOM 1589 C CA . PHE A 1 201 ? -4.374 10.312 -8.878 1.00 89.94 201 PHE A CA 1
ATOM 1590 C C . PHE A 1 201 ? -3.271 9.834 -9.830 1.00 89.94 201 PHE A C 1
ATOM 1592 O O . PHE A 1 201 ? -2.582 10.668 -10.417 1.00 89.94 201 PHE A O 1
ATOM 1599 N N . ARG A 1 202 ? -3.113 8.518 -10.035 1.00 90.69 202 ARG A N 1
ATOM 1600 C CA . ARG A 1 202 ? -1.997 7.928 -10.796 1.00 90.69 202 ARG A CA 1
ATOM 1601 C C . ARG A 1 202 ? -1.807 8.467 -12.216 1.00 90.69 202 ARG A C 1
ATOM 1603 O O . ARG A 1 202 ? -0.686 8.522 -12.700 1.00 90.69 202 ARG A O 1
ATOM 1610 N N . LEU A 1 203 ? -2.894 8.866 -12.883 1.00 91.88 203 LEU A N 1
ATOM 1611 C CA . LEU A 1 203 ? -2.860 9.408 -14.251 1.00 91.88 203 LEU A CA 1
ATOM 1612 C C . LEU A 1 203 ? -2.809 10.946 -14.287 1.00 91.88 203 LEU A C 1
ATOM 1614 O O . LEU A 1 203 ? -2.508 11.539 -15.330 1.00 91.88 203 LEU A O 1
ATOM 1618 N N . GLN A 1 204 ? -3.106 11.586 -13.154 1.00 91.00 204 GLN A N 1
ATOM 1619 C CA . GLN A 1 204 ? -3.270 13.035 -13.011 1.00 91.00 204 GLN A CA 1
ATOM 1620 C C . GLN A 1 204 ? -1.997 13.701 -12.481 1.00 91.00 204 GLN A C 1
ATOM 1622 O O . GLN A 1 204 ? -1.666 14.807 -12.895 1.00 91.00 204 GLN A O 1
ATOM 1627 N N . HIS A 1 205 ? -1.250 13.004 -11.625 1.00 88.06 205 HIS A N 1
ATOM 1628 C CA . HIS A 1 205 ? -0.009 13.486 -11.032 1.00 88.06 205 HIS A CA 1
ATOM 1629 C C . HIS A 1 205 ? 1.151 12.552 -11.367 1.00 88.06 205 HIS A C 1
ATOM 1631 O O . HIS A 1 205 ? 1.001 11.334 -11.383 1.00 88.06 205 HIS A O 1
ATOM 1637 N N . HIS A 1 206 ? 2.323 13.127 -11.615 1.00 90.38 206 HIS A N 1
ATOM 1638 C CA . HIS A 1 206 ? 3.566 12.383 -11.759 1.00 90.38 206 HIS A CA 1
ATOM 1639 C C . HIS A 1 206 ? 4.703 13.157 -11.103 1.00 90.38 206 HIS A C 1
ATOM 1641 O O . HIS A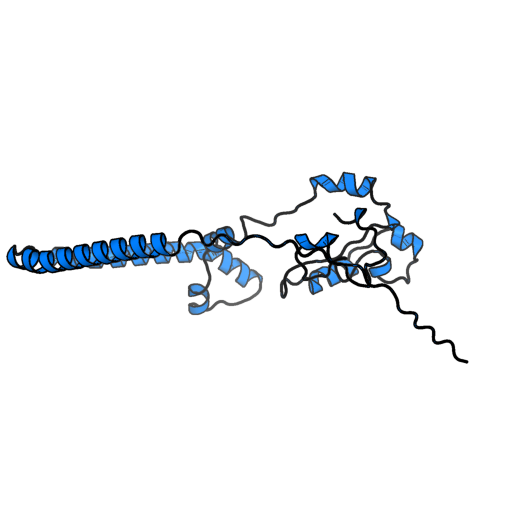 1 206 ? 4.670 14.379 -10.977 1.00 90.38 206 HIS A O 1
ATOM 1647 N N . THR A 1 207 ? 5.699 12.416 -10.649 1.00 89.81 207 THR A N 1
ATOM 1648 C CA . THR A 1 207 ? 6.936 12.966 -10.103 1.00 89.81 207 THR A CA 1
ATOM 1649 C C . THR A 1 207 ? 7.875 13.325 -11.251 1.00 89.81 207 THR A C 1
ATOM 1651 O O . THR A 1 207 ? 7.802 12.726 -12.323 1.00 89.81 207 THR A O 1
ATOM 1654 N N . GLU A 1 208 ? 8.792 14.266 -11.040 1.00 89.56 208 GLU A N 1
ATOM 1655 C CA . GLU A 1 208 ? 9.732 14.709 -12.082 1.00 89.56 208 GLU A CA 1
ATOM 1656 C C . GLU A 1 208 ? 10.544 13.539 -12.668 1.00 89.56 208 GLU A C 1
ATOM 1658 O O . GLU A 1 208 ? 10.633 13.374 -13.885 1.00 89.56 208 GLU A O 1
ATOM 1663 N N . LYS A 1 209 ? 11.011 12.627 -11.800 1.00 85.38 209 LYS A N 1
ATOM 1664 C CA . LYS A 1 209 ? 11.722 11.388 -12.176 1.00 85.38 209 LYS A CA 1
ATOM 1665 C C . LYS A 1 209 ? 10.876 10.391 -12.981 1.00 85.38 209 LYS A C 1
ATOM 1667 O O . LYS A 1 209 ? 11.393 9.362 -13.420 1.00 85.38 209 LYS A O 1
ATOM 1672 N N . ALA A 1 210 ? 9.575 10.623 -13.095 1.00 88.56 210 ALA A N 1
ATOM 1673 C CA . ALA A 1 210 ? 8.633 9.782 -13.819 1.00 88.56 210 ALA A CA 1
ATOM 1674 C C . ALA A 1 210 ? 8.041 10.469 -15.060 1.00 88.56 210 ALA A C 1
ATOM 1676 O O . ALA A 1 210 ? 7.208 9.867 -15.727 1.00 88.56 210 ALA A O 1
ATOM 1677 N N . SER A 1 211 ? 8.484 11.684 -15.394 1.00 88.25 211 SER A N 1
ATOM 1678 C CA . SER A 1 211 ? 8.021 12.433 -16.574 1.00 88.25 211 SER A CA 1
ATOM 1679 C C . SER A 1 211 ? 8.222 11.681 -17.895 1.00 88.25 211 SER A C 1
ATOM 1681 O O . SER A 1 211 ? 7.394 11.789 -18.793 1.00 88.25 211 SER A O 1
ATOM 1683 N N . ALA A 1 212 ? 9.280 10.871 -17.995 1.00 90.00 212 ALA A N 1
ATOM 1684 C CA . ALA A 1 212 ? 9.579 10.059 -19.174 1.00 90.00 212 ALA A CA 1
ATOM 1685 C C . ALA A 1 212 ? 8.787 8.737 -19.254 1.00 90.00 212 ALA A C 1
ATOM 1687 O O . ALA A 1 212 ? 8.915 8.012 -20.238 1.00 90.00 212 ALA A O 1
ATOM 1688 N N . ILE A 1 213 ? 8.002 8.383 -18.227 1.00 89.62 213 ILE A N 1
ATOM 1689 C CA . ILE A 1 213 ? 7.229 7.137 -18.225 1.00 89.62 213 ILE A CA 1
ATOM 1690 C C . ILE A 1 213 ? 5.940 7.350 -19.007 1.00 89.62 213 ILE A C 1
ATOM 1692 O O . ILE A 1 213 ? 5.145 8.243 -18.713 1.00 89.62 213 ILE A O 1
ATOM 1696 N N . LYS A 1 214 ? 5.714 6.465 -19.972 1.00 92.19 214 LYS A N 1
ATOM 1697 C CA . LYS A 1 214 ? 4.478 6.395 -20.740 1.00 92.19 214 LYS A CA 1
ATOM 1698 C C . LYS A 1 214 ? 3.299 6.054 -19.828 1.00 92.19 214 LYS A C 1
ATOM 1700 O O . LYS A 1 214 ? 3.327 5.050 -19.116 1.00 92.19 214 LYS A O 1
ATOM 1705 N N . LYS A 1 215 ? 2.266 6.899 -19.824 1.00 90.00 215 LYS A N 1
ATOM 1706 C CA . LYS A 1 215 ? 1.118 6.756 -18.910 1.00 90.00 215 LYS A CA 1
ATOM 1707 C C . LYS A 1 215 ? 0.308 5.493 -19.192 1.00 90.00 215 LYS A C 1
ATOM 1709 O O . LYS A 1 215 ? -0.276 4.933 -18.273 1.00 90.00 215 LYS A O 1
ATOM 1714 N N . GLU A 1 216 ? 0.303 5.041 -20.439 1.00 90.69 216 GLU A N 1
ATOM 1715 C CA . GLU A 1 216 ? -0.323 3.800 -20.887 1.00 90.69 216 GLU A CA 1
ATOM 1716 C C . GLU A 1 216 ? 0.326 2.541 -20.290 1.00 90.69 216 GLU A C 1
ATOM 1718 O O . GLU A 1 216 ? -0.299 1.488 -20.281 1.00 90.69 216 GLU A O 1
ATOM 1723 N N . TYR A 1 217 ? 1.542 2.641 -19.741 1.00 91.94 217 TYR A N 1
ATOM 1724 C CA . TYR A 1 217 ? 2.219 1.524 -19.072 1.00 91.94 217 TYR A CA 1
ATOM 1725 C C . TYR A 1 217 ? 1.924 1.460 -17.563 1.00 91.94 217 TYR A C 1
ATOM 1727 O O . TYR A 1 217 ? 2.517 0.652 -16.851 1.00 91.94 217 TYR A O 1
ATOM 1735 N N . LEU A 1 218 ? 1.047 2.321 -17.036 1.00 89.31 218 LEU A N 1
ATOM 1736 C CA . LEU A 1 218 ? 0.692 2.345 -15.615 1.00 89.31 218 LEU A CA 1
ATOM 1737 C C . LEU A 1 218 ? -0.534 1.457 -15.349 1.00 89.31 218 LEU A C 1
ATOM 1739 O O . LEU A 1 218 ? -1.623 1.750 -15.845 1.00 89.31 218 LEU A O 1
ATOM 1743 N N . MET A 1 219 ? -0.369 0.405 -14.534 1.00 82.69 219 MET A N 1
ATOM 1744 C CA . MET A 1 219 ? -1.464 -0.500 -14.133 1.00 82.69 219 MET A CA 1
ATOM 1745 C C . MET A 1 219 ? -2.322 0.027 -12.982 1.00 82.69 219 MET A C 1
ATOM 1747 O O . MET A 1 219 ? -1.823 0.770 -12.104 1.00 82.69 219 MET A O 1
#

Secondary structure (DSSP, 8-state):
-------------------------HHHHHHHHHHHHHHHHHHHHHHHHHHHHHHHTT-PPPHHHHHHHHHHHHHHHHHHHHHHHHTTHHHHHHHHHTT-PPPHHHHHHSPPHHHHHHHH-SS-----GGGHHHHHHHS-GGG--EE----TTSSHHHHHHHHHHH---HHHHHHH-TTS-TTTTTEESS-TT-TTS-GGGTTT---GGGTTS-GGG--